Protein 5KVE (pdb70)

Nearest PDB structures (foldseek):
  5kve-assembly1_L  TM=1.004E+00  e=1.503E-50  Mus musculus
  3h3b-assembly2_D  TM=9.736E-01  e=4.384E-39  Mus musculus
  3wbd-assembly1_A  TM=9.399E-01  e=6.224E-36  Mus musculus
  6i07-assembly1_A  TM=9.616E-01  e=1.943E-34  Homo sapiens
  6k4z-assembly2_B  TM=8.847E-01  e=1.701E-31  Mus musculus

Sequence (331 aa):
VSYSLCTAAFTFTKIPAETLHGTVTVEVQYAGTDGPCKVPAQMAVDMQTLTPVGRLITANPVITESTENSKMMLELDPPFGDSYIVIGVGEKKITHHWHRSMDIVMSQSPSSLAVSVGEKITMSCKSSQSLLYSNNEKNYLAWYQQKPGQSPKLLIYWASARDSGVPDRFTGSGSGTDFTLTISSVKAEDLAVFYCQQYYSYPYTFGGGTKLEIKGQVQLQQPGAELLKPGASVKLSCKASGYSFSNYWMHWVKQRPGQGPEWIGMIHPNSGNTKYNEKFKNKATLTVDKSSSMVYMQLSSLTSEDSAVFYCARLGNDMDYWGQGTSVTVS

B-factor: mean 29.48, std 13.49, range [10.66, 125.54]

Foldseek 3Di:
DAFAAQAFAKDWPDDWDQDPVLKTKTKIWFFAQPPFHFKDKFKAADPVVPPGAFAWPDDGDTDHHNDGGDMDMTITGGDAAKIWIWIDDDPRIDIDIDGGD/DDKAKAKPDQEAEEAFFAKDKIKIFIPWWQQDPVVRFRQKWKWWAFPLFDTDTADGSQAHGAPPRDPQWGWDDGTGMIMTMRRGHDPRSQTWMKMWGPSDPPIWIYFTYGYHYDSLWAWEWDEEDEEEAQAKDKTKTAIDDDDLQAFKKWKWWAAPSGTIGTAWIAHRNVRDIDGDPVCPPQWDWDDDVVGSMIIIMGGRDDQVRFTWMWIWRDDDHRTGIHRTYGYGYD

Radius of gyration: 21.36 Å; Cα contacts (8 Å, |Δi|>4): 910; chains: 2; bounding box: 64×34×54 Å

Secondary structure (DSSP, 8-state):
---PBP-S-EEESS--EE-TTS-EEEEEEE--S--SEEPPEEEES-TTT--EESEE-SSS-EE--SSTTEEEEEEEEPPSEEEEEEESSSTT-EEEEEEE-/-PPPEEEE-SEEEE-TT--EEEEEEESS--EETTTTEE-EEEEEE-TTS--EEEEETTTEEPTT--TTEEEEEETTEEEEEESS--GGG-EEEEEEE-SSSSPEE---EEEEE----EEE----EEE-TT--EEEEEEEESS--TTS-EEEEEE-TTS--EEEEEE-TTT--EEE-GGGTTTEEEEEEGGGTEEEEEE-S--GGG-EEEEEEE-SGGG-EE---EEEEE-

Structure (mmCIF, N/CA/C/O backbone):
data_5KVE
#
_entry.id   5KVE
#
_cell.length_a   63.240
_cell.length_b   87.980
_cell.length_c   147.520
_cell.angle_alpha   90.00
_cell.angle_beta   90.00
_cell.angle_gamma   90.00
#
_symmetry.space_group_name_H-M   'C 2 2 21'
#
loop_
_entity.id
_entity.type
_entity.pdbx_description
1 polymer 'Genome polyprotein'
2 polymer 'ZV-48 Antibody scFv'
3 non-polymer 'SODIUM ION'
4 non-polymer 'SULFATE ION'
5 non-polymer 'ACETATE ION'
6 non-polymer 1,2-ETHANEDIOL
7 water water
#
loop_
_atom_site.group_PDB
_atom_site.id
_atom_site.type_symbol
_atom_site.label_atom_id
_atom_site.label_alt_id
_atom_site.label_comp_id
_atom_site.label_asym_id
_atom_site.label_entity_id
_atom_site.label_seq_id
_atom_site.pdbx_PDB_ins_code
_atom_site.Cartn_x
_atom_site.Cartn_y
_atom_site.Cartn_z
_atom_site.occupancy
_atom_site.B_iso_or_equiv
_atom_site.auth_seq_id
_atom_site.auth_comp_id
_atom_site.auth_asym_id
_atom_site.auth_atom_id
_atom_site.pdbx_PDB_model_num
ATOM 1 N N . VAL A 1 6 ? 49.441 2.493 170.420 1.00 43.59 303 VAL E N 1
ATOM 2 C CA . VAL A 1 6 ? 49.712 3.920 170.542 1.00 41.13 303 VAL E CA 1
ATOM 3 C C . VAL A 1 6 ? 48.443 4.728 170.300 1.00 39.40 303 VAL E C 1
ATOM 4 O O . VAL A 1 6 ? 47.811 4.607 169.252 1.00 39.82 303 VAL E O 1
ATOM 8 N N . SER A 1 7 ? 48.081 5.560 171.274 1.00 35.78 304 SER E N 1
ATOM 9 C CA . SER A 1 7 ? 46.878 6.373 171.200 1.00 33.06 304 SER E CA 1
ATOM 10 C C . SER A 1 7 ? 47.214 7.831 171.473 1.00 25.87 304 SER E C 1
ATOM 11 O O . SER A 1 7 ? 48.202 8.148 172.142 1.00 27.28 304 SER E O 1
ATOM 14 N N . TYR A 1 8 ? 46.376 8.716 170.939 1.00 22.98 305 TYR E N 1
ATOM 15 C CA . TYR A 1 8 ? 46.468 10.147 171.178 1.00 21.31 305 TYR E CA 1
ATOM 16 C C . TYR A 1 8 ? 45.081 10.691 171.478 1.00 23.92 305 TYR E C 1
ATOM 17 O O . TYR A 1 8 ? 44.064 10.090 171.121 1.00 25.51 305 TYR E O 1
ATOM 26 N N . SER A 1 9 ? 45.047 11.844 172.138 1.00 21.18 306 SER E N 1
ATOM 27 C CA . SER A 1 9 ? 43.786 12.542 172.305 1.00 23.26 306 SER E CA 1
ATOM 28 C C . SER A 1 9 ? 43.362 13.165 170.976 1.00 20.53 306 SER E C 1
ATOM 29 O O . SER A 1 9 ? 44.177 13.385 170.076 1.00 20.17 306 SER E O 1
ATOM 32 N N . LEU A 1 10 ? 42.065 13.435 170.856 1.00 19.44 307 LEU E N 1
ATOM 33 C CA . LEU A 1 10 ? 41.531 14.014 169.628 1.00 17.56 307 LEU E CA 1
ATOM 34 C C . LEU A 1 10 ? 42.144 15.383 169.359 1.00 17.90 307 LEU E C 1
ATOM 35 O O . LEU A 1 10 ? 42.333 16.189 170.275 1.00 20.03 307 LEU E O 1
ATOM 40 N N . CYS A 1 11 ? 42.467 15.639 168.090 1.00 19.45 308 CYS E N 1
ATOM 41 C CA . CYS A 1 11 ? 42.855 16.981 167.677 1.00 20.70 308 CYS E CA 1
ATOM 42 C C . CYS A 1 11 ? 41.728 17.958 167.983 1.00 24.34 308 CYS E C 1
ATOM 43 O O . CYS A 1 11 ? 40.555 17.679 167.720 1.00 26.01 308 CYS E O 1
ATOM 46 N N . THR A 1 12 ? 42.088 19.114 168.539 1.00 28.41 309 THR E N 1
ATOM 47 C CA . THR A 1 12 ? 41.100 20.079 169.003 1.00 31.79 309 THR E CA 1
ATOM 48 C C . THR A 1 12 ? 40.862 21.233 168.039 1.00 32.19 309 THR E C 1
ATOM 49 O O . THR A 1 12 ? 39.804 21.868 168.114 1.00 33.79 309 THR E O 1
ATOM 53 N N . ALA A 1 13 ? 41.802 21.522 167.145 1.00 28.47 310 ALA E N 1
ATOM 54 C CA . ALA A 1 13 ? 41.715 22.711 166.313 1.00 31.10 310 ALA E CA 1
ATOM 55 C C . ALA A 1 13 ? 41.077 22.372 164.967 1.00 27.82 310 ALA E C 1
ATOM 56 O O . ALA A 1 13 ? 40.614 21.253 164.731 1.00 25.18 310 ALA E O 1
ATOM 58 N N . ALA A 1 14 ? 41.058 23.346 164.062 1.00 26.88 311 ALA E N 1
ATOM 59 C CA . ALA A 1 14 ? 40.322 23.228 162.812 1.00 24.54 311 ALA E CA 1
ATOM 60 C C . ALA A 1 14 ? 41.188 22.618 161.719 1.00 23.27 311 ALA E C 1
ATOM 61 O O . ALA A 1 14 ? 42.389 22.888 161.635 1.00 23.65 311 ALA E O 1
ATOM 63 N N . PHE A 1 15 ? 40.563 21.796 160.882 1.00 23.18 312 PHE E N 1
ATOM 64 C CA . PHE A 1 15 ? 41.189 21.237 159.695 1.00 23.43 312 PHE E CA 1
ATOM 65 C C . PHE A 1 15 ? 40.735 21.997 158.454 1.00 26.77 312 PHE E C 1
ATOM 66 O O . PHE A 1 15 ? 39.730 22.712 158.463 1.00 27.67 312 PHE E O 1
ATOM 74 N N . THR A 1 16 ? 41.499 21.832 157.377 1.00 26.95 313 THR E N 1
ATOM 75 C CA . THR A 1 16 ? 41.160 22.402 156.080 1.00 25.86 313 THR E CA 1
ATOM 76 C C . THR A 1 16 ? 41.566 21.413 155.000 1.00 26.81 313 THR E C 1
ATOM 77 O O . THR A 1 16 ? 42.676 20.876 155.042 1.00 26.33 313 THR E O 1
ATOM 81 N N . PHE A 1 17 ? 40.672 21.167 154.043 1.00 24.23 314 PHE E N 1
ATOM 82 C CA . PHE A 1 17 ? 41.036 20.367 152.882 1.00 24.10 314 PHE E CA 1
ATOM 83 C C . PHE A 1 17 ? 42.079 21.107 152.052 1.00 25.34 314 PHE E C 1
ATOM 84 O O . PHE A 1 17 ? 41.891 22.275 151.701 1.00 27.37 314 PHE E O 1
ATOM 92 N N . THR A 1 18 ? 43.182 20.427 151.736 1.00 23.87 315 THR E N 1
ATOM 93 C CA . THR A 1 18 ? 44.197 21.027 150.880 1.00 25.74 315 THR E CA 1
ATOM 94 C C . THR A 1 18 ? 43.872 20.876 149.402 1.00 21.61 315 THR E C 1
ATOM 95 O O . THR A 1 18 ? 44.406 21.629 148.581 1.00 23.34 315 THR E O 1
ATOM 99 N N . LYS A 1 19 ? 43.014 19.925 149.048 1.00 22.26 316 LYS E N 1
ATOM 100 C CA . LYS A 1 19 ? 42.629 19.720 147.660 1.00 23.24 316 LYS E CA 1
ATOM 101 C C . LYS A 1 19 ? 41.317 18.953 147.639 1.00 20.49 316 LYS E C 1
ATOM 102 O O . LYS A 1 19 ? 40.848 18.454 148.664 1.00 19.15 316 LYS E O 1
ATOM 108 N N . ILE A 1 20 ? 40.725 18.873 146.451 1.00 19.27 317 ILE E N 1
ATOM 109 C CA . ILE A 1 20 ? 39.439 18.184 146.324 1.00 18.95 317 ILE E CA 1
ATOM 110 C C . ILE A 1 20 ? 39.625 16.712 146.674 1.00 20.86 317 ILE E C 1
ATOM 111 O O . ILE A 1 20 ? 40.627 16.097 146.257 1.00 20.88 317 ILE E O 1
ATOM 116 N N . PRO A 1 21 ? 38.752 16.115 147.484 1.00 20.23 318 PRO E N 1
ATOM 117 C CA . PRO A 1 21 ? 38.839 14.668 147.703 1.00 17.75 318 PRO E CA 1
ATOM 118 C C . PRO A 1 21 ? 38.764 13.936 146.374 1.00 19.79 318 PRO E C 1
ATOM 119 O O . PRO A 1 21 ? 38.050 14.347 145.458 1.00 20.12 318 PRO E O 1
ATOM 123 N N . ALA A 1 22 ? 39.539 12.867 146.258 1.00 19.34 319 ALA E N 1
ATOM 124 C CA . ALA A 1 22 ? 39.737 12.214 144.974 1.00 22.27 319 ALA E CA 1
ATOM 125 C C . ALA A 1 22 ? 39.535 10.718 145.120 1.00 22.57 319 ALA E C 1
ATOM 126 O O . ALA A 1 22 ? 39.997 10.110 146.090 1.00 22.75 319 ALA E O 1
ATOM 128 N N . GLU A 1 23 ? 38.837 10.132 144.153 1.00 22.85 320 GLU E N 1
ATOM 129 C CA . GLU A 1 23 ? 38.641 8.693 144.147 1.00 26.49 320 GLU E CA 1
ATOM 130 C C . GLU A 1 23 ? 39.957 7.995 143.834 1.00 26.68 320 GLU E C 1
ATOM 131 O O . GLU A 1 23 ? 40.667 8.374 142.897 1.00 30.32 320 GLU E O 1
ATOM 137 N N . THR A 1 24 ? 40.292 6.990 144.633 1.00 25.61 321 THR E N 1
ATOM 138 C CA . THR A 1 24 ? 41.458 6.175 144.346 1.00 28.20 321 THR E CA 1
ATOM 139 C C . THR A 1 24 ? 41.117 5.157 143.262 1.00 30.06 321 THR E C 1
ATOM 140 O O . THR A 1 24 ? 39.966 5.024 142.839 1.00 29.70 321 THR E O 1
ATOM 144 N N . LEU A 1 25 ? 42.132 4.420 142.810 1.00 34.45 322 LEU E N 1
ATOM 145 C CA . LEU A 1 25 ? 41.854 3.357 141.853 1.00 37.54 322 LEU E CA 1
ATOM 146 C C . LEU A 1 25 ? 41.044 2.230 142.480 1.00 34.21 322 LEU E C 1
ATOM 147 O O . LEU A 1 25 ? 40.410 1.464 141.750 1.00 33.89 322 LEU E O 1
ATOM 152 N N . HIS A 1 26 ? 41.035 2.125 143.809 1.00 31.20 323 HIS E N 1
ATOM 153 C CA . HIS A 1 26 ? 40.272 1.094 144.501 1.00 32.14 323 HIS E CA 1
ATOM 154 C C . HIS A 1 26 ? 38.815 1.475 144.720 1.00 29.53 323 HIS E C 1
ATOM 155 O O . HIS A 1 26 ? 38.077 0.701 145.339 1.00 32.87 323 HIS E O 1
ATOM 162 N N . GLY A 1 27 ? 38.381 2.637 144.237 1.00 26.84 324 GLY E N 1
ATOM 163 C CA . GLY A 1 27 ? 37.055 3.126 144.535 1.00 27.06 324 GLY E CA 1
ATOM 164 C C . GLY A 1 27 ? 36.924 3.800 145.881 1.00 28.51 324 GLY E C 1
ATOM 165 O O . GLY A 1 27 ? 35.846 4.325 146.191 1.00 29.95 324 GLY E O 1
ATOM 166 N N . THR A 1 28 ? 37.976 3.791 146.697 1.00 25.97 325 THR E N 1
ATOM 167 C CA . THR A 1 28 ? 37.978 4.539 147.941 1.00 23.00 325 THR E CA 1
ATOM 168 C C . THR A 1 28 ? 38.252 6.012 147.651 1.00 22.92 325 THR E C 1
ATOM 169 O O . THR A 1 28 ? 38.383 6.433 146.498 1.00 24.15 325 THR E O 1
ATOM 173 N N . VAL A 1 29 ? 38.336 6.812 148.709 1.00 20.81 326 VAL E N 1
ATOM 174 C CA . VAL A 1 29 ? 38.557 8.246 148.591 1.00 21.46 326 VAL E CA 1
ATOM 175 C C . VAL A 1 29 ? 39.767 8.614 149.427 1.00 23.05 326 VAL E C 1
ATOM 176 O O . VAL A 1 29 ? 39.855 8.235 150.600 1.00 23.31 326 VAL E O 1
ATOM 180 N N . THR A 1 30 ? 40.691 9.354 148.832 1.00 22.06 327 THR E N 1
ATOM 181 C CA . THR A 1 30 ? 41.812 9.913 149.567 1.00 24.58 327 THR E CA 1
ATOM 182 C C . THR A 1 30 ? 41.536 11.381 149.858 1.00 24.33 327 THR E C 1
ATOM 183 O O . THR A 1 30 ? 40.950 12.094 149.038 1.00 23.93 327 THR E O 1
ATOM 187 N N . VAL A 1 31 ? 41.939 11.817 151.045 1.00 23.49 328 VAL E N 1
ATOM 188 C CA . VAL A 1 31 ? 41.726 13.177 151.513 1.00 20.83 328 VAL E CA 1
ATOM 189 C C . VAL A 1 31 ? 43.027 13.668 152.128 1.00 20.38 328 VAL E C 1
ATOM 190 O O . VAL A 1 31 ? 43.697 12.923 152.851 1.00 24.41 328 VAL E O 1
ATOM 194 N N . GLU A 1 32 ? 43.399 14.907 151.824 1.00 20.17 329 GLU E N 1
ATOM 195 C CA . GLU A 1 32 ? 44.517 15.562 152.488 1.00 19.97 329 GLU E CA 1
ATOM 196 C C . GLU A 1 32 ? 43.990 16.784 153.223 1.00 22.16 329 GLU E C 1
ATOM 197 O O . GLU A 1 32 ? 43.223 17.570 152.658 1.00 21.44 329 GLU E O 1
ATOM 203 N N . VAL A 1 33 ? 44.392 16.930 154.480 1.00 20.83 330 VAL E N 1
ATOM 204 C CA . VAL A 1 33 ? 43.940 18.030 155.317 1.00 20.24 330 VAL E CA 1
ATOM 205 C C . VAL A 1 33 ? 45.146 18.728 155.924 1.00 21.89 330 VAL E C 1
ATOM 206 O O . VAL A 1 33 ? 46.190 18.115 156.168 1.00 26.50 330 VAL E O 1
ATOM 210 N N . GLN A 1 34 ? 44.995 20.027 156.156 1.00 21.30 331 GLN E N 1
ATOM 211 C CA . GLN A 1 34 ? 45.971 20.830 156.875 1.00 23.52 331 GLN E CA 1
ATOM 212 C C . GLN A 1 34 ? 45.391 21.189 158.236 1.00 25.96 331 GLN E C 1
ATOM 213 O O . GLN A 1 34 ? 44.210 21.533 158.343 1.00 24.49 331 GLN E O 1
ATOM 219 N N . TYR A 1 35 ? 46.216 21.094 159.277 1.00 24.33 332 TYR E N 1
ATOM 220 C CA . TYR A 1 35 ? 45.759 21.229 160.656 1.00 25.56 332 TYR E CA 1
ATOM 221 C C . TYR A 1 35 ? 46.338 22.497 161.269 1.00 30.82 332 TYR E C 1
ATOM 222 O O . TYR A 1 35 ? 47.561 22.654 161.342 1.00 30.53 332 TYR E O 1
ATOM 231 N N . ALA A 1 36 ? 45.457 23.384 161.733 1.00 30.12 333 ALA E N 1
ATOM 232 C CA . ALA A 1 36 ? 45.871 24.682 162.248 1.00 32.46 333 ALA E CA 1
ATOM 233 C C . ALA A 1 36 ? 46.367 24.633 163.687 1.00 34.32 333 ALA E C 1
ATOM 234 O O . ALA A 1 36 ? 46.917 25.631 164.166 1.00 38.48 333 ALA E O 1
ATOM 236 N N . GLY A 1 37 ? 46.200 23.511 164.385 1.00 30.05 334 GLY E N 1
ATOM 237 C CA . GLY A 1 37 ? 46.533 23.454 165.792 1.00 30.75 334 GLY E CA 1
ATOM 238 C C . GLY A 1 37 ? 47.994 23.144 166.073 1.00 33.08 334 GLY E C 1
ATOM 239 O O . GLY A 1 37 ? 48.773 22.791 165.189 1.00 34.58 334 GLY E O 1
ATOM 240 N N . THR A 1 38 ? 48.356 23.289 167.348 1.00 33.76 335 THR E N 1
ATOM 241 C CA . THR A 1 38 ? 49.695 22.972 167.829 1.00 34.93 335 THR E CA 1
ATOM 242 C C . THR A 1 38 ? 49.680 21.898 168.909 1.00 34.59 335 THR E C 1
ATOM 243 O O . THR A 1 38 ? 50.699 21.695 169.583 1.00 33.45 335 THR E O 1
ATOM 247 N N . ASP A 1 39 ? 48.557 21.209 169.096 1.00 30.94 336 ASP E N 1
ATOM 248 C CA . ASP A 1 39 ? 48.445 20.155 170.093 1.00 30.90 336 ASP E CA 1
ATOM 249 C C . ASP A 1 39 ? 48.908 18.800 169.572 1.00 28.28 336 ASP E C 1
ATOM 250 O O . ASP A 1 39 ? 48.764 17.796 170.276 1.00 27.44 336 ASP E O 1
ATOM 255 N N . GLY A 1 40 ? 49.457 18.748 168.362 1.00 26.31 337 GLY E N 1
ATOM 256 C CA . GLY A 1 40 ? 49.978 17.509 167.814 1.00 22.76 337 GLY E CA 1
ATOM 257 C C . GLY A 1 40 ? 51.177 16.981 168.583 1.00 27.91 337 GLY E C 1
ATOM 258 O O . GLY A 1 40 ? 51.901 17.759 169.201 1.00 30.44 337 GLY E O 1
ATOM 259 N N . PRO A 1 41 ? 51.403 15.656 168.547 1.00 27.67 338 PRO E N 1
ATOM 260 C CA . PRO A 1 41 ? 50.603 14.658 167.823 1.00 25.22 338 PRO E CA 1
ATOM 261 C C . PRO A 1 41 ? 49.205 14.447 168.401 1.00 21.40 338 PRO E C 1
ATOM 262 O O . PRO A 1 41 ? 49.037 14.452 169.617 1.00 22.49 338 PRO E O 1
ATOM 266 N N . CYS A 1 42 ? 48.214 14.270 167.529 1.00 18.45 339 CYS E N 1
ATOM 267 C CA . CYS A 1 42 ? 46.839 14.133 167.986 1.00 19.79 339 CYS E CA 1
ATOM 268 C C . CYS A 1 42 ? 46.036 13.317 166.984 1.00 20.47 339 CYS E C 1
ATOM 269 O O . CYS A 1 42 ? 46.410 13.170 165.817 1.00 19.43 339 CYS E O 1
ATOM 272 N N . LYS A 1 43 ? 44.906 12.806 167.461 1.00 18.34 340 LYS E N 1
ATOM 273 C CA . LYS A 1 43 ? 44.046 11.922 166.684 1.00 20.76 340 LYS E CA 1
ATOM 274 C C . LYS A 1 43 ? 43.113 12.743 165.800 1.00 19.58 340 LYS E C 1
ATOM 275 O O . LYS A 1 43 ? 42.354 13.580 166.300 1.00 20.45 340 LYS E O 1
ATOM 281 N N . VAL A 1 44 ? 43.170 12.508 164.491 1.00 17.09 341 VAL E N 1
ATOM 282 C CA . VAL A 1 44 ? 42.294 13.196 163.546 1.00 17.12 341 VAL E CA 1
ATOM 283 C C . VAL A 1 44 ? 40.902 12.579 163.609 1.00 16.71 341 VAL E C 1
ATOM 284 O O . VAL A 1 44 ? 40.750 11.375 163.361 1.00 14.72 341 VAL E O 1
ATOM 288 N N . PRO A 1 45 ? 39.868 13.348 163.955 1.00 16.71 342 PRO E N 1
ATOM 289 C CA . PRO A 1 45 ? 38.493 12.830 163.875 1.00 13.51 342 PRO E CA 1
ATOM 290 C C . PRO A 1 45 ? 38.056 12.769 162.419 1.00 12.71 342 PRO E C 1
ATOM 291 O O . PRO A 1 45 ? 38.106 13.772 161.704 1.00 16.67 342 PRO E O 1
ATOM 295 N N . ALA A 1 46 ? 37.635 11.589 161.977 1.00 13.57 343 ALA E N 1
ATOM 296 C CA . ALA A 1 46 ? 37.272 11.414 160.577 1.00 11.26 343 ALA E CA 1
ATOM 297 C C . ALA A 1 46 ? 36.194 10.351 160.455 1.00 14.79 343 ALA E C 1
ATOM 298 O O . ALA A 1 46 ? 36.297 9.284 161.066 1.00 15.66 343 ALA E O 1
ATOM 300 N N . GLN A 1 47 ? 35.171 10.643 159.659 1.00 14.38 344 GLN E N 1
ATOM 301 C CA . GLN A 1 47 ? 34.096 9.695 159.413 1.00 12.51 344 GLN E CA 1
ATOM 302 C C . GLN A 1 47 ? 33.384 10.097 158.133 1.00 16.40 344 GLN E C 1
ATOM 303 O O . GLN A 1 47 ? 33.673 11.132 157.526 1.00 14.87 344 GLN E O 1
ATOM 309 N N . MET A 1 48 ? 32.433 9.271 157.737 1.00 16.11 345 MET E N 1
ATOM 310 C CA . MET A 1 48 ? 31.449 9.660 156.750 1.00 16.94 345 MET E CA 1
ATOM 311 C C . MET A 1 48 ? 30.058 9.456 157.323 1.00 14.70 345 MET E C 1
ATOM 312 O O . MET A 1 48 ? 29.852 8.640 158.225 1.00 13.90 345 MET E O 1
ATOM 317 N N . ALA A 1 49 ? 29.115 10.238 156.810 1.00 14.19 346 ALA E N 1
ATOM 318 C CA . ALA A 1 49 ? 27.740 10.212 157.273 1.00 14.35 346 ALA E CA 1
ATOM 319 C C . ALA A 1 49 ? 26.857 10.633 156.114 1.00 13.94 346 ALA E C 1
ATOM 320 O O . ALA A 1 49 ? 27.296 11.357 155.218 1.00 16.35 346 ALA E O 1
ATOM 322 N N . VAL A 1 50 ? 25.610 10.165 156.127 1.00 13.27 347 VAL E N 1
ATOM 323 C CA . VAL A 1 50 ? 24.643 10.677 155.166 1.00 14.51 347 VAL E CA 1
ATOM 324 C C . VAL A 1 50 ? 23.822 11.813 155.761 1.00 14.13 347 VAL E C 1
ATOM 325 O O . VAL A 1 50 ? 23.229 12.598 155.008 1.00 16.87 347 VAL E O 1
ATOM 329 N N . ASP A 1 51 ? 23.810 11.945 157.087 1.00 16.41 348 ASP E N 1
ATOM 330 C CA . ASP A 1 51 ? 22.978 12.910 157.797 1.00 16.53 348 ASP E CA 1
ATOM 331 C C . ASP A 1 51 ? 23.865 13.678 158.767 1.00 13.94 348 ASP E C 1
ATOM 332 O O . ASP A 1 51 ? 24.338 13.114 159.758 1.00 13.99 348 ASP E O 1
ATOM 337 N N . MET A 1 52 ? 24.090 14.961 158.483 1.00 14.47 349 MET E N 1
ATOM 338 C CA . MET A 1 52 ? 24.933 15.780 159.346 1.00 15.68 349 MET E CA 1
ATOM 339 C C . MET A 1 52 ? 24.297 16.040 160.705 1.00 17.23 349 MET E C 1
ATOM 340 O O . MET A 1 52 ? 25.014 16.354 161.661 1.00 19.54 349 MET E O 1
ATOM 345 N N . GLN A 1 53 ? 22.974 15.913 160.815 1.00 15.02 350 GLN E N 1
ATOM 346 C CA . GLN A 1 53 ? 22.318 16.168 162.094 1.00 16.19 350 GLN E CA 1
ATOM 347 C C . GLN A 1 53 ? 22.654 15.093 163.121 1.00 21.01 350 GLN E C 1
ATOM 348 O O . GLN A 1 53 ? 22.892 15.404 164.295 1.00 22.03 350 GLN E O 1
ATOM 354 N N . THR A 1 54 ? 22.677 13.828 162.707 1.00 15.85 351 THR E N 1
ATOM 355 C CA . THR A 1 54 ? 22.952 12.726 163.623 1.00 16.79 351 THR E CA 1
ATOM 356 C C . THR A 1 54 ? 24.403 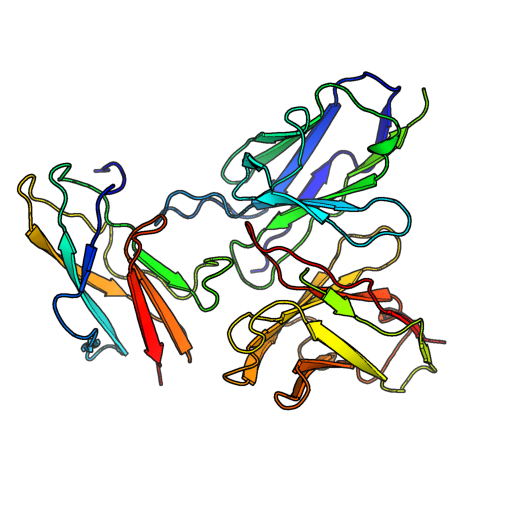12.284 163.615 1.00 18.21 351 THR E C 1
ATOM 357 O O . THR A 1 54 ? 24.871 11.717 164.609 1.00 17.63 351 THR E O 1
ATOM 361 N N . LEU A 1 55 ? 25.115 12.516 162.512 1.00 14.92 352 LEU E N 1
ATOM 362 C CA . LEU A 1 55 ? 26.466 12.006 162.296 1.00 14.14 352 LEU E CA 1
ATOM 363 C C . LEU A 1 55 ? 26.545 10.493 162.448 1.00 13.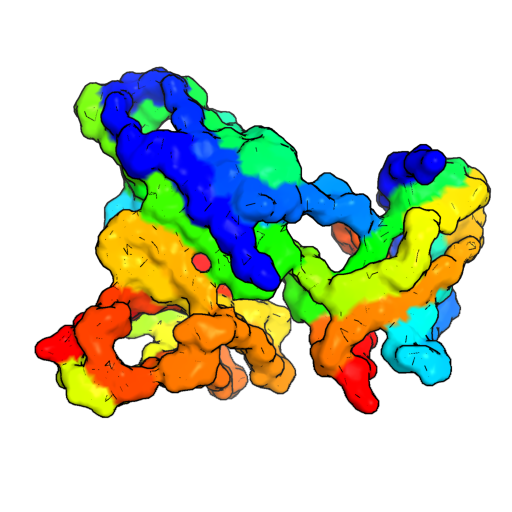52 352 LEU E C 1
ATOM 364 O O . LEU A 1 55 ? 27.609 9.958 162.770 1.00 16.23 352 LEU E O 1
ATOM 369 N N . THR A 1 56 ? 25.435 9.791 162.236 1.00 13.34 353 THR E N 1
ATOM 370 C CA . THR A 1 56 ? 25.467 8.338 162.251 1.00 14.50 353 THR E CA 1
ATOM 371 C C . THR A 1 56 ? 26.506 7.856 161.242 1.00 14.43 353 THR E C 1
ATOM 372 O O . THR A 1 56 ? 26.454 8.254 160.071 1.00 14.13 353 THR E O 1
ATOM 376 N N . PRO A 1 57 ? 27.470 7.038 161.652 1.00 15.65 354 PRO E N 1
ATOM 377 C CA . PRO A 1 57 ? 28.560 6.682 160.737 1.00 15.11 354 PRO E CA 1
ATOM 378 C C . PRO A 1 57 ? 28.085 5.776 159.615 1.00 16.09 354 PRO E C 1
ATOM 379 O O . PRO A 1 57 ? 27.269 4.874 159.819 1.00 16.89 354 PRO E O 1
ATOM 383 N N . VAL A 1 58 ? 28.616 6.024 158.418 1.00 15.17 355 VAL E N 1
ATOM 384 C CA . VAL A 1 58 ? 28.435 5.146 157.273 1.00 15.52 355 VAL E CA 1
ATOM 385 C C . VAL A 1 58 ? 29.808 4.902 156.667 1.00 15.94 355 VAL E C 1
ATOM 386 O O . VAL A 1 58 ? 30.746 5.673 156.876 1.00 15.13 355 VAL E O 1
ATOM 390 N N . GLY A 1 59 ? 29.918 3.813 155.909 1.00 18.63 356 GLY E N 1
ATOM 391 C CA . GLY A 1 59 ? 31.220 3.443 155.381 1.00 17.81 356 GLY E CA 1
ATOM 392 C C . GLY A 1 59 ? 32.206 3.203 156.509 1.00 21.13 356 GLY E C 1
ATOM 393 O O . GLY A 1 59 ? 31.833 2.843 157.631 1.00 24.45 356 GLY E O 1
ATOM 394 N N . ARG A 1 60 ? 33.488 3.421 156.218 1.00 20.02 357 ARG E N 1
ATOM 395 C CA . ARG A 1 60 ? 34.499 3.306 157.260 1.00 24.33 357 ARG E CA 1
ATOM 396 C C . ARG A 1 60 ? 35.787 3.981 156.812 1.00 24.75 357 ARG E C 1
ATOM 397 O O . ARG A 1 60 ? 35.979 4.292 155.635 1.00 23.03 357 ARG E O 1
ATOM 405 N N . LEU A 1 61 ? 36.660 4.207 157.782 1.00 24.27 358 LEU E N 1
ATOM 406 C CA . LEU A 1 61 ? 37.972 4.784 157.549 1.00 25.21 358 LEU E CA 1
ATOM 407 C C . LEU A 1 61 ? 38.934 3.668 157.160 1.00 24.82 358 LEU E C 1
ATOM 408 O O . LEU A 1 61 ? 38.986 2.633 157.829 1.00 30.10 358 LEU E O 1
ATOM 413 N N . ILE A 1 62 ? 39.680 3.864 156.070 1.00 20.89 359 ILE E N 1
ATOM 414 C CA . ILE A 1 62 ? 40.733 2.911 155.719 1.00 23.21 359 ILE E CA 1
ATOM 415 C C . ILE A 1 62 ? 41.961 3.141 156.592 1.00 23.74 359 ILE E C 1
ATOM 416 O O . ILE A 1 62 ? 42.561 2.198 157.125 1.00 27.47 359 ILE E O 1
ATOM 421 N N . THR A 1 63 ? 42.360 4.401 156.730 1.00 25.38 360 THR E N 1
ATOM 422 C CA . THR A 1 63 ? 43.520 4.763 157.533 1.00 30.82 360 THR E CA 1
ATOM 423 C C . THR A 1 63 ? 43.341 4.298 158.970 1.00 35.14 360 THR E C 1
ATOM 424 O O . THR A 1 63 ? 42.430 4.749 159.671 1.00 35.71 360 THR E O 1
ATOM 428 N N . ALA A 1 64 ? 44.206 3.385 159.401 1.00 38.60 361 ALA E N 1
ATOM 429 C CA . ALA A 1 64 ? 44.221 2.942 160.787 1.00 44.76 361 ALA E CA 1
ATOM 430 C C . ALA A 1 64 ? 44.942 3.986 161.631 1.00 48.63 361 ALA E C 1
ATOM 431 O O . ALA A 1 64 ? 46.125 4.271 161.401 1.00 51.68 361 ALA E O 1
ATOM 433 N N . ASN A 1 65 ? 44.218 4.567 162.586 1.00 35.50 362 ASN E N 1
ATOM 434 C CA . ASN A 1 65 ? 44.721 5.578 163.508 1.00 35.92 362 ASN E CA 1
ATOM 435 C C . ASN A 1 65 ? 45.253 6.791 162.754 1.00 30.88 362 ASN E C 1
ATOM 436 O O . ASN A 1 65 ? 46.465 7.039 162.755 1.00 31.21 362 ASN E O 1
ATOM 441 N N . PRO A 1 66 ? 44.387 7.570 162.103 1.00 26.58 363 PRO E N 1
ATOM 442 C CA . PRO A 1 66 ? 44.862 8.787 161.431 1.00 24.13 363 PRO E CA 1
ATOM 443 C C . PRO A 1 66 ? 45.307 9.811 162.462 1.00 20.80 363 PRO E C 1
ATOM 444 O O . PRO A 1 66 ? 44.577 10.117 163.406 1.00 19.00 363 PRO E O 1
ATOM 448 N N . VAL A 1 67 ? 46.522 10.324 162.291 1.00 18.91 364 VAL E N 1
ATOM 449 C CA . VAL A 1 67 ? 47.110 11.226 163.271 1.00 20.85 364 VAL E CA 1
ATOM 450 C C . VAL A 1 67 ? 47.785 12.393 162.568 1.00 21.15 364 VAL E C 1
ATOM 451 O O . VAL A 1 67 ? 48.312 12.263 161.457 1.00 22.84 364 VAL E O 1
ATOM 455 N N . ILE A 1 68 ? 47.732 13.549 163.219 1.00 19.47 365 ILE E N 1
ATOM 456 C CA . ILE A 1 68 ? 48.659 14.639 162.941 1.00 20.15 365 ILE E CA 1
ATOM 457 C C . ILE A 1 68 ? 49.910 14.370 163.765 1.00 22.45 365 ILE E C 1
ATOM 458 O O . ILE A 1 68 ? 49.832 14.242 164.989 1.00 23.44 365 ILE E O 1
ATOM 463 N N . THR A 1 69 ? 51.058 14.243 163.099 1.00 23.61 366 THR E N 1
ATOM 464 C CA . THR A 1 69 ? 52.270 13.814 163.789 1.00 32.09 366 THR E CA 1
ATOM 465 C C . THR A 1 69 ? 53.134 14.965 164.280 1.00 33.92 366 THR E C 1
ATOM 466 O O . THR A 1 69 ? 53.970 14.756 165.168 1.00 39.93 366 THR E O 1
ATOM 470 N N . GLU A 1 70 ? 52.966 16.162 163.732 1.00 31.25 367 GLU E N 1
ATOM 471 C CA . GLU A 1 70 ? 53.795 17.299 164.099 1.00 33.57 367 GLU E CA 1
ATOM 472 C C . GLU A 1 70 ? 53.096 18.154 165.147 1.00 29.82 367 GLU E C 1
ATOM 473 O O . GLU A 1 70 ? 51.865 18.232 165.194 1.00 26.81 367 GLU E O 1
ATOM 479 N N . SER A 1 71 ? 53.899 18.794 165.994 1.00 32.84 368 SER E N 1
ATOM 480 C CA . SER A 1 71 ? 53.390 19.736 166.979 1.00 31.18 368 SER E CA 1
ATOM 481 C C . SER A 1 71 ? 53.330 21.163 166.453 1.00 33.70 368 SER E C 1
ATOM 482 O O . SER A 1 71 ? 52.813 22.043 167.149 1.00 36.10 368 SER E O 1
ATOM 485 N N . THR A 1 72 ? 53.844 21.411 165.252 1.00 33.81 369 THR E N 1
ATOM 486 C CA . THR A 1 72 ? 53.826 22.740 164.664 1.00 34.34 369 THR E CA 1
ATOM 487 C C . THR A 1 72 ? 52.545 22.948 163.868 1.00 33.60 369 THR E C 1
ATOM 488 O O . THR A 1 72 ? 51.929 21.996 163.380 1.00 32.59 369 THR E O 1
ATOM 492 N N . GLU A 1 73 ? 52.148 24.211 163.742 1.00 35.43 370 GLU E N 1
ATOM 493 C CA . GLU A 1 73 ? 50.915 24.542 163.048 1.00 34.60 370 GLU E CA 1
ATOM 494 C C . GLU A 1 73 ? 51.042 24.265 161.552 1.00 35.58 370 GLU E C 1
ATOM 495 O O . GLU A 1 73 ? 52.139 24.237 160.985 1.00 34.78 370 GLU E O 1
ATOM 501 N N . ASN A 1 74 ? 49.886 24.045 160.919 1.00 31.71 371 ASN E N 1
ATOM 502 C CA . ASN A 1 74 ? 49.757 23.938 159.465 1.00 34.67 371 ASN E CA 1
ATOM 503 C C . ASN A 1 74 ? 50.470 22.716 158.893 1.00 32.56 371 ASN E C 1
ATOM 504 O O . ASN A 1 74 ? 50.876 22.719 157.729 1.00 37.05 371 ASN E O 1
ATOM 509 N N . SER A 1 75 ? 50.627 21.660 159.685 1.00 30.26 372 SER E N 1
ATOM 510 C CA . SER A 1 75 ? 51.087 20.408 159.113 1.00 31.46 372 SER E CA 1
ATOM 511 C C . SER A 1 75 ? 49.943 19.739 158.355 1.00 29.25 372 SER E C 1
ATOM 512 O O . SER A 1 75 ? 48.765 20.052 158.552 1.00 28.28 372 SER E O 1
ATOM 515 N N . LYS A 1 76 ? 50.302 18.818 157.468 1.00 28.45 373 LYS E N 1
ATOM 516 C CA . LYS A 1 76 ? 49.334 18.134 156.626 1.00 26.35 373 LYS E CA 1
ATOM 517 C C . LYS A 1 76 ? 49.396 16.632 156.857 1.00 28.56 373 LYS E C 1
ATOM 518 O O . LYS A 1 76 ? 50.439 16.084 157.224 1.00 29.53 373 LYS E O 1
ATOM 524 N N . MET A 1 77 ? 48.265 15.969 156.637 1.00 25.61 374 MET E N 1
ATOM 525 C CA . MET A 1 77 ? 48.233 14.516 156.630 1.00 24.77 374 MET E CA 1
ATOM 526 C C . MET A 1 77 ? 47.191 14.062 155.620 1.00 26.69 374 MET E C 1
ATOM 527 O O . MET A 1 77 ? 46.282 14.811 155.252 1.00 23.08 374 MET E O 1
ATOM 532 N N . MET A 1 78 ? 47.350 12.829 155.157 1.00 28.95 375 MET E N 1
ATOM 533 C CA . MET A 1 78 ? 46.403 12.203 154.250 1.00 28.01 375 MET E CA 1
ATOM 534 C C . MET A 1 78 ? 45.701 11.059 154.961 1.00 25.25 375 MET E C 1
ATOM 535 O O . MET A 1 78 ? 46.303 10.361 155.782 1.00 30.40 375 MET E O 1
ATOM 540 N N . LEU A 1 79 ? 44.424 10.876 154.649 1.00 24.21 376 LEU E N 1
ATOM 541 C CA . LEU A 1 79 ? 43.687 9.720 155.124 1.00 26.58 376 LEU E CA 1
ATOM 542 C C . LEU A 1 79 ? 42.832 9.184 153.986 1.00 23.68 376 LEU E C 1
ATOM 543 O O . LEU A 1 79 ? 42.473 9.914 153.059 1.00 24.23 376 LEU E O 1
ATOM 548 N N . GLU A 1 80 ? 42.533 7.892 154.056 1.00 22.99 377 GLU E N 1
ATOM 549 C CA . GLU A 1 80 ? 41.739 7.209 153.049 1.00 21.26 377 GLU E CA 1
ATOM 550 C C . GLU A 1 80 ? 40.444 6.719 153.679 1.00 18.73 377 GLU E C 1
ATOM 551 O O . GLU A 1 80 ? 40.452 6.165 154.781 1.00 17.72 377 GLU E O 1
ATOM 557 N N . LEU A 1 81 ? 39.331 6.930 152.979 1.00 20.48 378 LEU E N 1
ATOM 558 C CA . LEU A 1 81 ? 38.018 6.523 153.457 1.00 20.87 378 LEU E CA 1
ATOM 559 C C . LEU A 1 81 ? 37.372 5.565 152.467 1.00 22.23 378 LEU E C 1
ATOM 560 O O . LEU A 1 81 ? 37.617 5.637 151.260 1.00 24.05 378 LEU E O 1
ATOM 565 N N . ASP A 1 82 ? 36.542 4.661 152.994 1.00 21.22 379 ASP E N 1
ATOM 566 C CA . ASP A 1 82 ? 35.773 3.716 152.187 1.00 23.77 379 ASP E CA 1
ATOM 567 C C . ASP A 1 82 ? 34.319 4.161 152.217 1.00 23.55 379 ASP E C 1
ATOM 568 O O . ASP A 1 82 ? 33.559 3.769 153.115 1.00 21.73 379 ASP E O 1
ATOM 573 N N . PRO A 1 83 ? 33.882 4.976 151.265 1.00 18.50 380 PRO E N 1
ATOM 574 C CA . PRO A 1 83 ? 32.547 5.573 151.346 1.00 20.99 380 PRO E CA 1
ATOM 575 C C . PRO A 1 83 ? 31.463 4.561 151.027 1.00 16.17 380 PRO E C 1
ATOM 576 O O . PRO A 1 83 ? 31.713 3.552 150.350 1.00 19.88 380 PRO E O 1
ATOM 580 N N . PRO A 1 84 ? 30.239 4.800 151.488 1.00 15.59 381 PRO E N 1
ATOM 581 C CA . PRO A 1 84 ? 29.133 3.911 151.138 1.00 17.11 381 PRO E CA 1
ATOM 582 C C . PRO A 1 84 ? 28.690 4.138 149.702 1.00 20.19 381 PRO E C 1
ATOM 583 O O . PRO A 1 84 ? 29.059 5.113 149.043 1.00 18.55 381 PRO E O 1
ATOM 587 N N . PHE A 1 85 ? 27.900 3.180 149.223 1.00 21.70 382 PHE E N 1
ATOM 588 C CA . PHE A 1 85 ? 27.116 3.333 148.006 1.00 28.75 382 PHE E CA 1
ATOM 589 C C . PHE A 1 85 ? 26.354 4.652 148.032 1.00 24.98 382 PHE E C 1
ATOM 590 O O . PHE A 1 85 ? 25.762 5.024 149.048 1.00 24.58 382 PHE E O 1
ATOM 598 N N . GLY A 1 86 ? 26.374 5.367 146.910 1.00 22.82 383 GLY E N 1
ATOM 599 C CA . GLY A 1 86 ? 25.550 6.553 146.769 1.00 21.29 383 GLY E CA 1
ATOM 600 C C . GLY A 1 86 ? 26.162 7.839 147.287 1.00 19.23 383 GLY E C 1
ATOM 601 O O . GLY A 1 86 ? 27.351 8.099 147.082 1.00 21.11 383 GLY E O 1
ATOM 602 N N . ASP A 1 87 ? 25.353 8.655 147.961 1.00 19.39 384 ASP E N 1
ATOM 603 C CA . ASP A 1 87 ? 25.766 9.974 148.418 1.00 15.82 384 ASP E CA 1
ATOM 604 C C . ASP A 1 87 ? 26.080 9.951 149.908 1.00 17.79 384 ASP E C 1
ATOM 605 O O . ASP A 1 87 ? 25.409 9.266 150.686 1.00 20.02 384 ASP E O 1
ATOM 610 N N . SER A 1 88 ? 27.094 10.715 150.302 1.00 15.07 385 SER E N 1
ATOM 611 C CA . SER A 1 88 ? 27.483 10.808 151.703 1.00 14.70 385 SER E CA 1
ATOM 612 C C . SER A 1 88 ? 28.276 12.094 151.900 1.00 16.28 385 SER E C 1
ATOM 613 O O . SER A 1 88 ? 28.534 12.841 150.951 1.00 19.51 385 SER E O 1
ATOM 616 N N . TYR A 1 89 ? 28.643 12.358 153.153 1.00 15.53 386 TYR E N 1
ATOM 617 C CA . TYR A 1 89 ? 29.506 13.474 153.515 1.00 16.30 386 TYR E CA 1
ATOM 618 C C . TYR A 1 89 ? 30.789 12.933 154.121 1.00 15.85 386 TYR E C 1
ATOM 619 O O . TYR A 1 89 ? 30.744 12.041 154.972 1.00 14.71 386 TYR E O 1
ATOM 628 N N . ILE A 1 90 ? 31.922 13.480 153.695 1.00 13.14 387 ILE E N 1
ATOM 629 C CA . ILE A 1 90 ? 33.182 13.293 154.409 1.00 12.99 387 ILE E CA 1
ATOM 630 C C . ILE A 1 90 ? 33.245 14.345 155.507 1.00 13.10 387 ILE E C 1
ATOM 631 O O . ILE A 1 90 ? 33.110 15.541 155.235 1.00 15.31 387 ILE E O 1
ATOM 636 N N . VAL A 1 91 ? 33.440 13.909 156.750 1.00 14.70 388 VAL E N 1
ATOM 637 C CA . VAL A 1 91 ? 33.416 14.801 157.904 1.00 13.49 388 VAL E CA 1
ATOM 638 C C . VAL A 1 91 ? 34.744 14.676 158.638 1.00 13.03 388 VAL E C 1
ATOM 639 O O . VAL A 1 91 ? 35.065 13.607 159.172 1.00 15.90 388 VAL E O 1
ATOM 643 N N . ILE A 1 92 ? 35.507 15.766 158.672 1.00 15.97 389 ILE E N 1
ATOM 644 C CA . ILE A 1 92 ? 36.792 15.817 159.360 1.00 15.87 389 ILE E CA 1
ATOM 645 C C . ILE A 1 92 ? 36.673 16.792 160.520 1.00 13.13 389 ILE E C 1
ATOM 646 O O . ILE A 1 92 ? 36.158 17.904 160.354 1.00 17.74 389 ILE E O 1
ATOM 651 N N . GLY A 1 93 ? 37.162 16.382 161.687 1.00 16.80 390 GLY E N 1
ATOM 652 C CA . GLY A 1 93 ? 37.112 17.224 162.861 1.00 22.34 390 GLY E CA 1
ATOM 653 C C . GLY A 1 93 ? 35.826 17.048 163.638 1.00 23.02 390 GLY E C 1
ATOM 654 O O . GLY A 1 93 ? 34.905 16.327 163.247 1.00 22.30 390 GLY E O 1
ATOM 655 N N . VAL A 1 94 ? 35.774 17.732 164.780 1.00 23.83 391 VAL E N 1
ATOM 656 C CA . VAL A 1 94 ? 34.619 17.701 165.663 1.00 25.42 391 VAL E CA 1
ATOM 657 C C . VAL A 1 94 ? 34.236 19.131 166.015 1.00 27.35 391 VAL E C 1
ATOM 658 O O . VAL A 1 94 ? 35.017 20.071 165.850 1.00 27.87 391 VAL E O 1
ATOM 662 N N . GLY A 1 95 ? 33.013 19.284 166.503 1.00 29.18 392 GLY E N 1
ATOM 663 C CA . GLY A 1 95 ? 32.533 20.581 166.914 1.00 36.23 392 GLY E CA 1
ATOM 664 C C . GLY A 1 95 ? 32.092 21.443 165.747 1.00 38.77 392 GLY E C 1
ATOM 665 O O . GLY A 1 95 ? 31.916 20.992 164.611 1.00 34.71 392 GLY E O 1
ATOM 666 N N . GLU A 1 96 ? 31.927 22.732 166.053 1.00 42.25 393 GLU E N 1
ATOM 667 C CA . GLU A 1 96 ? 31.399 23.678 165.076 1.00 44.70 393 GLU E CA 1
ATOM 668 C C . GLU A 1 96 ? 32.359 23.897 163.912 1.00 39.90 393 GLU E C 1
ATOM 669 O O . GLU A 1 96 ? 31.923 24.248 162.810 1.00 39.39 393 GLU E O 1
ATOM 675 N N . LYS A 1 97 ? 33.657 23.693 164.127 1.00 34.43 394 LYS E N 1
ATOM 676 C CA . LYS A 1 97 ? 34.664 23.949 163.107 1.00 33.45 394 LYS E CA 1
ATOM 677 C C . LYS A 1 97 ? 34.965 22.727 162.246 1.00 28.04 394 LYS E C 1
ATOM 678 O O . LYS A 1 97 ? 35.916 22.762 161.458 1.00 24.83 394 LYS E O 1
ATOM 684 N N . LYS A 1 98 ? 34.191 21.653 162.383 1.00 28.07 395 LYS E N 1
ATOM 685 C CA . LYS A 1 98 ? 34.368 20.497 161.516 1.00 23.95 395 LYS E CA 1
ATOM 686 C C . LYS A 1 98 ? 34.128 20.887 160.063 1.00 23.68 395 LYS E C 1
ATOM 687 O O . LYS A 1 98 ? 33.356 21.800 159.759 1.00 24.92 395 LYS E O 1
ATOM 693 N N . ILE A 1 99 ? 34.805 20.189 159.160 1.00 22.42 396 ILE E N 1
ATOM 694 C CA . ILE A 1 99 ? 34.681 20.446 157.732 1.00 18.75 396 ILE E CA 1
ATOM 695 C C . ILE A 1 99 ? 33.992 19.258 157.079 1.00 17.01 396 ILE E C 1
ATOM 696 O O . ILE A 1 99 ? 34.089 18.118 157.550 1.00 17.91 396 ILE E O 1
ATOM 701 N N . THR A 1 100 ? 33.267 19.537 155.997 1.00 20.04 397 THR E N 1
ATOM 702 C CA . THR A 1 100 ? 32.500 18.519 155.294 1.00 19.60 397 THR E CA 1
ATOM 703 C C . THR A 1 100 ? 32.654 18.704 153.795 1.00 21.68 397 THR E C 1
ATOM 704 O O . THR A 1 100 ? 32.826 19.821 153.303 1.00 23.83 397 THR E O 1
ATOM 708 N N . HIS A 1 101 ? 32.574 17.592 153.072 1.00 19.85 398 HIS E N 1
ATOM 709 C CA . HIS A 1 101 ? 32.581 17.633 151.617 1.00 18.34 398 HIS E CA 1
ATOM 710 C C . HIS A 1 101 ? 31.681 16.523 151.103 1.00 17.45 398 HIS E C 1
ATOM 711 O O . HIS A 1 101 ? 31.828 15.368 151.512 1.00 17.81 398 HIS E O 1
ATOM 718 N N . HIS A 1 102 ? 30.749 16.871 150.218 1.00 17.70 399 HIS E N 1
ATOM 719 C CA . HIS A 1 102 ? 29.839 15.869 149.688 1.00 21.04 399 HIS E CA 1
ATOM 720 C C . HIS A 1 102 ? 30.594 14.904 148.785 1.00 21.74 399 HIS E C 1
ATOM 721 O O . HIS A 1 102 ? 31.512 15.296 148.058 1.00 23.75 399 HIS E O 1
ATOM 728 N N . TRP A 1 103 ? 30.211 13.633 148.841 1.00 18.50 400 TRP E N 1
ATOM 729 C CA . TRP A 1 103 ? 30.839 12.605 148.029 1.00 18.11 400 TRP E CA 1
ATOM 730 C C . TRP A 1 103 ? 29.775 11.727 147.391 1.00 18.21 400 TRP E C 1
ATOM 731 O O . TRP A 1 103 ? 28.781 11.377 148.030 1.00 19.30 400 TRP E O 1
ATOM 742 N N . HIS A 1 104 ? 29.989 11.374 146.126 1.00 19.58 401 HIS E N 1
ATOM 743 C CA . HIS A 1 104 ? 29.128 10.433 145.424 1.00 21.28 401 HIS E CA 1
ATOM 744 C C . HIS A 1 104 ? 29.964 9.248 144.970 1.00 23.79 401 HIS E C 1
ATOM 745 O O . HIS A 1 104 ? 30.948 9.421 144.240 1.00 24.94 401 HIS E O 1
ATOM 752 N N . ARG A 1 105 ? 29.566 8.049 145.388 1.00 20.58 402 ARG E N 1
ATOM 753 C CA . ARG A 1 105 ? 30.214 6.816 144.959 1.00 26.18 402 ARG E CA 1
ATOM 754 C C . ARG A 1 105 ? 29.283 6.051 144.028 1.00 35.14 402 ARG E C 1
ATOM 755 O O . ARG A 1 105 ? 28.227 5.572 144.458 1.00 40.56 402 ARG E O 1
ATOM 763 N N . SER A 1 106 ? 29.681 5.953 142.760 1.00 39.42 403 SER E N 1
ATOM 764 C CA . SER A 1 106 ? 29.146 4.989 141.795 1.00 46.15 403 SER E CA 1
ATOM 765 C C . SER A 1 106 ? 29.773 5.237 140.427 1.00 48.89 403 SER E C 1
ATOM 766 O O . SER A 1 106 ? 30.448 4.369 139.877 1.00 53.41 403 SER E O 1
ATOM 769 N N . MET B 2 1 ? 23.896 -6.764 161.227 1.00 40.18 0 MET L N 1
ATOM 770 C CA . MET B 2 1 ? 23.101 -7.260 162.345 1.00 38.28 0 MET L CA 1
ATOM 771 C C . MET B 2 1 ? 22.535 -6.099 163.158 1.00 31.24 0 MET L C 1
ATOM 772 O O . MET B 2 1 ? 23.288 -5.278 163.683 1.00 28.60 0 MET L O 1
ATOM 777 N N . ASP B 2 2 ? 21.207 -6.037 163.254 1.00 24.47 1 ASP L N 1
ATOM 778 C CA . ASP B 2 2 ? 20.553 -4.935 163.949 1.00 22.14 1 ASP L CA 1
ATOM 779 C C . ASP B 2 2 ? 20.967 -4.898 165.416 1.00 25.79 1 ASP L C 1
ATOM 780 O O . ASP B 2 2 ? 21.182 -5.937 166.047 1.00 29.72 1 ASP L O 1
ATOM 785 N N . ILE B 2 3 ? 21.074 -3.691 165.958 1.00 22.64 2 ILE L N 1
ATOM 786 C CA . ILE B 2 3 ? 21.395 -3.516 167.369 1.00 19.58 2 ILE L CA 1
ATOM 787 C C . ILE B 2 3 ? 20.117 -3.657 168.185 1.00 19.97 2 ILE L C 1
ATOM 788 O O . ILE B 2 3 ? 19.080 -3.080 167.840 1.00 19.57 2 ILE L O 1
ATOM 793 N N . VAL B 2 4 ? 20.185 -4.440 169.260 1.00 20.06 3 VAL L N 1
ATOM 794 C CA . VAL B 2 4 ? 19.051 -4.667 170.151 1.00 20.97 3 VAL L CA 1
ATOM 795 C C . VAL B 2 4 ? 19.250 -3.845 171.415 1.00 21.84 3 VAL L C 1
ATOM 796 O O . VAL B 2 4 ? 20.287 -3.958 172.083 1.00 23.01 3 VAL L O 1
ATOM 800 N N . MET B 2 5 ? 18.257 -3.026 171.747 1.00 18.26 4 MET L N 1
ATOM 801 C CA . MET B 2 5 ? 18.276 -2.205 172.950 1.00 19.18 4 MET L CA 1
ATOM 802 C C . MET B 2 5 ? 17.369 -2.832 174.001 1.00 20.52 4 MET L C 1
ATOM 803 O O . MET B 2 5 ? 16.219 -3.179 173.710 1.00 20.57 4 MET L O 1
ATOM 808 N N . SER B 2 6 ? 17.887 -2.976 175.218 1.00 19.21 5 SER L N 1
ATOM 809 C CA . SER B 2 6 ? 17.159 -3.607 176.310 1.00 20.52 5 SER L CA 1
ATOM 810 C C . SER B 2 6 ? 17.122 -2.658 177.496 1.00 23.08 5 SER L C 1
ATOM 811 O O . SER B 2 6 ? 18.159 -2.124 177.899 1.00 24.16 5 SER L O 1
ATOM 814 N N . GLN B 2 7 ? 15.934 -2.457 178.058 1.00 23.88 6 GLN L N 1
ATOM 815 C CA . GLN B 2 7 ? 15.761 -1.561 179.189 1.00 22.91 6 GLN L CA 1
ATOM 816 C C . GLN B 2 7 ? 15.257 -2.325 180.402 1.00 22.33 6 GLN L C 1
ATOM 817 O O . GLN B 2 7 ? 14.569 -3.343 180.279 1.00 25.24 6 GLN L O 1
ATOM 823 N N . SER B 2 8 ? 15.614 -1.817 181.576 1.00 23.09 7 SER L N 1
ATOM 824 C CA . SER B 2 8 ? 15.143 -2.363 182.843 1.00 27.12 7 SER L CA 1
ATOM 825 C C . SER B 2 8 ? 15.125 -1.257 183.892 1.00 25.45 7 SER L C 1
ATOM 826 O O . SER B 2 8 ? 15.994 -0.387 183.891 1.00 26.45 7 SER L O 1
ATOM 829 N N . PRO B 2 9 ? 14.120 -1.271 184.780 1.00 27.36 8 PRO L N 1
ATOM 830 C CA . PRO B 2 9 ? 13.001 -2.218 184.792 1.00 28.35 8 PRO L CA 1
ATOM 831 C C . PRO B 2 9 ? 11.928 -1.837 183.780 1.00 28.27 8 PRO L C 1
ATOM 832 O O . PRO B 2 9 ? 11.943 -0.715 183.281 1.00 26.12 8 PRO L O 1
ATOM 836 N N . SER B 2 10 ? 11.012 -2.760 183.482 1.00 31.80 9 SER L N 1
ATOM 837 C CA . SER B 2 10 ? 9.922 -2.434 182.569 1.00 33.88 9 SER L CA 1
ATOM 838 C C . SER B 2 10 ? 9.038 -1.326 183.130 1.00 30.00 9 SER L C 1
ATOM 839 O O . SER B 2 10 ? 8.523 -0.498 182.372 1.00 26.69 9 SER L O 1
ATOM 842 N N . SER B 2 11 ? 8.861 -1.285 184.448 1.00 31.16 10 SER L N 1
ATOM 843 C CA . SER B 2 11 ? 8.033 -0.267 185.075 0.82 30.95 10 SER L CA 1
ATOM 844 C C . SER B 2 11 ? 8.611 0.075 186.440 1.00 31.02 10 SER L C 1
ATOM 845 O O . SER B 2 11 ? 9.273 -0.749 187.074 1.00 31.00 10 SER L O 1
ATOM 848 N N . LEU B 2 12 ? 8.350 1.304 186.884 1.00 32.12 11 LEU L N 1
ATOM 849 C CA . LEU B 2 12 ? 8.891 1.812 188.140 1.00 34.48 11 LEU L CA 1
ATOM 850 C C . LEU B 2 12 ? 7.822 2.649 188.825 1.00 30.30 11 LEU L C 1
ATOM 851 O O . LEU B 2 12 ? 7.344 3.632 188.251 1.00 29.66 11 LEU L O 1
ATOM 856 N N . ALA B 2 13 ? 7.447 2.265 190.045 1.00 32.38 12 ALA L N 1
ATOM 857 C CA . ALA B 2 13 ? 6.434 2.973 190.822 1.00 32.46 12 ALA L CA 1
ATOM 858 C C . ALA B 2 13 ? 7.124 3.666 191.989 1.00 34.75 12 ALA L C 1
ATOM 859 O O . ALA B 2 13 ? 7.645 3.002 192.892 1.00 35.94 12 ALA L O 1
ATOM 861 N N . VAL B 2 14 ? 7.129 5.000 191.974 1.00 28.46 13 VAL L N 1
ATOM 862 C CA . VAL B 2 14 ? 7.836 5.780 192.980 1.00 36.14 13 VAL L CA 1
ATOM 863 C C . VAL B 2 14 ? 6.960 6.930 193.454 1.00 35.17 13 VAL L C 1
ATOM 864 O O . VAL B 2 14 ? 6.016 7.349 192.781 1.00 31.44 13 VAL L O 1
ATOM 868 N N . SER B 2 15 ? 7.289 7.433 194.639 1.00 34.86 14 SER L N 1
ATOM 869 C CA . SER B 2 15 ? 6.622 8.593 195.205 1.00 31.64 14 SER L CA 1
ATOM 870 C C . SER B 2 15 ? 7.357 9.864 194.806 1.00 31.17 14 SER L C 1
ATOM 871 O O . SER B 2 15 ? 8.559 9.847 194.528 1.00 25.99 14 SER L O 1
ATOM 874 N N . VAL B 2 16 ? 6.614 10.973 194.780 1.00 25.88 15 VAL L N 1
ATOM 875 C CA . VAL B 2 16 ? 7.192 12.261 194.418 1.00 24.52 15 VAL L CA 1
ATOM 876 C C . VAL B 2 16 ? 8.375 12.568 195.323 1.00 25.62 15 VAL L C 1
ATOM 877 O O . VAL B 2 16 ? 8.293 12.434 196.551 1.00 26.48 15 VAL L O 1
ATOM 881 N N . GLY B 2 17 ? 9.490 12.969 194.714 1.00 25.04 16 GLY L N 1
ATOM 882 C CA . GLY B 2 17 ? 10.692 13.324 195.435 1.00 24.13 16 GLY L CA 1
ATOM 883 C C . GLY B 2 17 ? 11.758 12.251 195.464 1.00 24.89 16 GLY L C 1
ATOM 884 O O . GLY B 2 17 ? 12.910 12.557 195.803 1.00 27.88 16 GLY L O 1
ATOM 885 N N . GLU B 2 18 ? 11.419 11.014 195.115 1.00 30.82 17 GLU L N 1
ATOM 886 C CA . GLU B 2 18 ? 12.403 9.944 195.114 1.00 26.27 17 GLU L CA 1
ATOM 887 C C . GLU B 2 18 ? 13.434 10.145 194.007 1.00 25.31 17 GLU L C 1
ATOM 888 O O . GLU B 2 18 ? 13.196 10.824 193.004 1.00 24.08 17 GLU L O 1
ATOM 894 N N . LYS B 2 19 ? 14.597 9.535 194.211 1.00 26.20 18 LYS L N 1
ATOM 895 C CA . LYS B 2 19 ? 15.643 9.447 193.203 1.00 25.69 18 LYS L CA 1
ATOM 896 C C . LYS B 2 19 ? 15.579 8.068 192.564 1.00 26.07 18 LYS L C 1
ATOM 897 O O . LYS B 2 19 ? 15.532 7.056 193.271 1.00 27.49 18 LYS L O 1
ATOM 903 N N . ILE B 2 20 ? 15.564 8.022 191.232 1.00 20.54 19 ILE L N 1
ATOM 904 C CA . ILE B 2 20 ? 15.432 6.758 190.524 1.00 19.67 19 ILE L CA 1
ATOM 905 C C . ILE B 2 20 ? 16.534 6.633 189.483 0.94 22.45 19 ILE L C 1
ATOM 906 O O . ILE B 2 20 ? 17.148 7.615 189.063 1.00 21.21 19 ILE L O 1
ATOM 911 N N . THR B 2 21 ? 16.772 5.389 189.076 1.00 20.73 20 THR L N 1
ATOM 91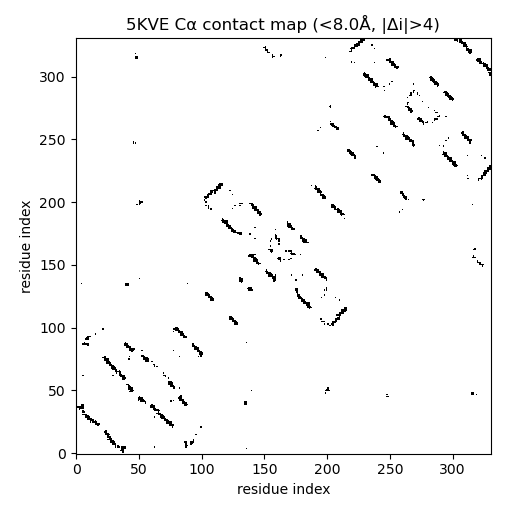2 C CA . THR B 2 21 ? 17.740 5.026 188.053 1.00 23.01 20 THR L CA 1
ATOM 913 C C . THR B 2 21 ? 17.087 4.015 187.125 1.00 21.05 20 THR L C 1
ATOM 914 O O . THR B 2 21 ? 16.319 3.160 187.574 1.00 24.18 20 THR L O 1
ATOM 918 N N . MET B 2 22 ? 17.363 4.127 185.830 1.00 20.78 21 MET L N 1
ATOM 919 C CA . MET B 2 22 ? 16.875 3.143 184.880 1.00 22.81 21 MET L CA 1
ATOM 920 C C . MET B 2 22 ? 17.989 2.812 183.902 1.00 20.82 21 MET L C 1
ATOM 921 O O . MET B 2 22 ? 18.820 3.661 183.569 1.00 23.53 21 MET L O 1
ATOM 926 N N . SER B 2 23 ? 18.002 1.562 183.458 1.00 21.27 22 SER L N 1
ATOM 927 C CA . SER B 2 23 ? 19.119 0.996 182.722 1.00 18.97 22 SER L CA 1
ATOM 928 C C . SER B 2 23 ? 18.751 0.786 181.261 1.00 18.03 22 SER L C 1
ATOM 929 O O . SER B 2 23 ? 17.607 0.472 180.925 1.00 19.79 22 SER L O 1
ATOM 932 N N . CYS B 2 24 ? 19.742 0.967 180.395 1.00 19.23 23 CYS L N 1
ATOM 933 C CA . CYS B 2 24 ? 19.610 0.668 178.977 1.00 18.18 23 CYS L CA 1
ATOM 934 C C . CYS B 2 24 ? 20.878 -0.044 178.540 1.00 20.95 23 CYS L C 1
ATOM 935 O O . CYS B 2 24 ? 21.981 0.459 178.774 1.00 27.13 23 CYS L O 1
ATOM 938 N N . LYS B 2 25 ? 20.722 -1.216 177.931 1.00 20.35 24 LYS L N 1
ATOM 939 C CA . LYS B 2 25 ? 21.844 -1.996 177.431 1.00 22.68 24 LYS L CA 1
ATOM 940 C C . LYS B 2 25 ? 21.695 -2.214 175.933 1.00 20.74 24 LYS L C 1
ATOM 941 O O . LYS B 2 25 ? 20.605 -2.524 175.445 1.00 21.18 24 LYS L O 1
ATOM 947 N N . SER B 2 26 ? 22.794 -2.043 175.208 1.00 21.58 25 SER L N 1
ATOM 948 C CA . SER B 2 26 ? 22.826 -2.286 173.775 1.00 23.62 25 SER L CA 1
ATOM 949 C C . SER B 2 26 ? 23.576 -3.580 173.491 1.00 25.40 25 SER L C 1
ATOM 950 O O . SER B 2 26 ? 24.514 -3.945 174.205 1.00 24.46 25 SER L O 1
ATOM 953 N N . SER B 2 27 ? 23.137 -4.285 172.446 1.00 22.17 26 SER L N 1
ATOM 954 C CA . SER B 2 27 ? 23.799 -5.525 172.060 1.00 24.89 26 SER L CA 1
ATOM 955 C C . SER B 2 27 ? 25.154 -5.272 171.416 1.00 21.16 26 SER L C 1
ATOM 956 O O . SER B 2 27 ? 25.971 -6.192 171.335 1.00 24.86 26 SER L O 1
ATOM 959 N N . GLN B 2 28 ? 25.400 -4.052 170.950 1.00 23.15 27 GLN L N 1
ATOM 960 C CA . GLN B 2 28 ? 26.675 -3.664 170.370 1.00 23.22 27 GLN L CA 1
ATOM 961 C C . GLN B 2 28 ? 27.084 -2.323 170.955 1.00 21.15 27 GLN L C 1
ATOM 962 O O . GLN B 2 28 ? 26.233 -1.511 171.330 1.00 20.15 27 GLN L O 1
ATOM 968 N N . SER B 2 29 ? 28.393 -2.094 171.032 1.00 21.05 28 SER L N 1
ATOM 969 C CA . SER B 2 29 ? 28.882 -0.842 171.587 1.00 20.31 28 SER L CA 1
ATOM 970 C C . SER B 2 29 ? 28.442 0.331 170.724 1.00 19.44 28 SER L C 1
ATOM 971 O O . SER B 2 29 ? 28.516 0.285 169.492 1.00 20.08 28 SER L O 1
ATOM 974 N N . LEU B 2 30 ? 27.977 1.388 171.383 1.00 17.33 29 LEU L N 1
ATOM 975 C CA . LEU B 2 30 ? 27.563 2.612 170.716 1.00 16.69 29 LEU L CA 1
ATOM 976 C C . LEU B 2 30 ? 28.638 3.686 170.769 1.00 15.45 29 LEU L C 1
ATOM 977 O O . LEU B 2 30 ? 28.401 4.814 170.324 1.00 14.57 29 LEU L O 1
ATOM 982 N N . LEU B 2 31 ? 29.810 3.361 171.308 1.00 15.49 30 LEU L N 1
ATOM 983 C CA . LEU B 2 31 ? 30.938 4.284 171.351 1.00 18.36 30 LEU L CA 1
ATOM 984 C C . LEU B 2 31 ? 31.695 4.189 170.032 1.00 16.30 30 LEU L C 1
ATOM 985 O O . LEU B 2 31 ? 32.332 3.170 169.744 1.00 18.65 30 LEU L O 1
ATOM 990 N N . TYR B 2 32 ? 31.630 5.252 169.237 1.00 18.09 31 TYR L N 1
ATOM 991 C CA . TYR B 2 32 ? 32.320 5.315 167.954 1.00 17.12 31 TYR L CA 1
ATOM 992 C C . TYR B 2 32 ? 33.739 5.814 168.199 1.00 17.04 31 TYR L C 1
ATOM 993 O O . TYR B 2 32 ? 33.940 6.967 168.594 1.00 19.52 31 TYR L O 1
ATOM 1002 N N . SER B 2 33 ? 34.724 4.950 167.952 1.00 18.15 32 SER L N 1
ATOM 1003 C CA . SER B 2 33 ? 36.105 5.296 168.271 1.00 19.94 32 SER L CA 1
ATOM 1004 C C . SER B 2 33 ? 36.601 6.490 167.464 1.00 19.59 32 SER L C 1
ATOM 1005 O O . SER B 2 33 ? 37.453 7.244 167.947 1.00 22.61 32 SER L O 1
ATOM 1008 N N . ASN B 2 34 ? 36.082 6.685 166.246 1.00 17.85 33 ASN L N 1
ATOM 1009 C CA . ASN B 2 34 ? 36.613 7.734 165.377 1.00 18.61 33 ASN L CA 1
ATOM 1010 C C . ASN B 2 34 ? 36.479 9.111 166.012 1.00 20.64 33 ASN L C 1
ATOM 1011 O O . ASN B 2 34 ? 37.397 9.936 165.920 1.00 21.19 33 ASN L O 1
ATOM 1016 N N . ASN B 2 35 ? 35.341 9.387 166.649 1.00 17.43 34 ASN L N 1
ATOM 1017 C CA . ASN B 2 35 ? 35.111 10.675 167.284 1.00 17.94 34 ASN L CA 1
ATOM 1018 C C . ASN B 2 35 ? 34.827 10.561 168.775 1.00 20.55 34 ASN L C 1
ATOM 1019 O O . ASN B 2 35 ? 34.576 11.585 169.421 1.00 19.33 34 ASN L O 1
ATOM 1024 N N . GLU B 2 36 ? 34.855 9.348 169.330 1.00 15.48 35 GLU L N 1
ATOM 1025 C CA . GLU B 2 36 ? 34.750 9.115 170.773 1.00 15.86 35 GLU L CA 1
ATOM 1026 C C . GLU B 2 36 ? 33.403 9.570 171.335 1.00 17.39 35 GLU L C 1
ATOM 1027 O O . GLU B 2 36 ? 33.299 9.949 172.507 1.00 18.76 35 GLU L O 1
ATOM 1033 N N . LYS B 2 37 ? 32.357 9.511 170.516 1.00 18.30 36 LYS L N 1
ATOM 1034 C CA . LYS B 2 37 ? 31.003 9.818 170.955 1.00 17.04 36 LYS L CA 1
ATOM 1035 C C . LYS B 2 37 ? 30.207 8.536 171.172 1.00 17.86 36 LYS L C 1
ATOM 1036 O O . LYS B 2 37 ? 30.387 7.542 170.464 1.00 14.47 36 LYS L O 1
ATOM 1042 N N . ASN B 2 38 ? 29.316 8.569 172.162 1.00 14.12 37 ASN L N 1
ATOM 1043 C CA . ASN B 2 38 ? 28.353 7.498 172.390 1.00 14.81 37 ASN L CA 1
ATOM 1044 C C . ASN B 2 38 ? 27.045 7.875 171.702 1.00 14.74 37 ASN L C 1
ATOM 1045 O O . ASN B 2 38 ? 26.391 8.849 172.087 1.00 14.39 37 ASN L O 1
ATOM 1050 N N . TYR B 2 39 ? 26.665 7.101 170.685 1.00 12.91 38 TYR L N 1
ATOM 1051 C CA . TYR B 2 39 ? 25.473 7.393 169.888 1.00 13.12 38 TYR L CA 1
ATOM 1052 C C . TYR B 2 39 ? 24.231 6.818 170.573 1.00 14.34 38 TYR L C 1
ATOM 1053 O O . TYR B 2 39 ? 23.581 5.885 170.095 1.00 14.06 38 TYR L O 1
ATOM 1062 N N . LEU B 2 40 ? 23.895 7.414 171.717 1.00 16.62 39 LEU L N 1
ATOM 1063 C CA . LEU B 2 40 ? 22.806 6.942 172.564 1.00 17.44 39 LEU L CA 1
ATOM 1064 C C . LEU B 2 40 ? 21.935 8.120 172.971 1.00 17.65 39 LEU L C 1
ATOM 1065 O O . LEU B 2 40 ? 22.450 9.153 173.411 1.00 15.94 39 LEU L O 1
ATOM 1070 N N . ALA B 2 41 ? 20.618 7.954 172.846 1.00 16.75 40 ALA L N 1
ATOM 1071 C CA . ALA B 2 41 ? 19.663 8.993 173.201 1.00 16.42 40 ALA L CA 1
ATOM 1072 C C . ALA B 2 41 ? 18.629 8.446 174.174 1.00 15.80 40 ALA L C 1
ATOM 1073 O O . ALA B 2 41 ? 18.322 7.251 174.172 1.00 16.92 40 ALA L O 1
ATOM 1075 N N . TRP B 2 42 ? 18.096 9.338 175.007 1.00 15.19 41 TRP L N 1
ATOM 1076 C CA . TRP B 2 42 ? 16.992 9.032 175.907 1.00 16.21 41 TRP L CA 1
ATOM 1077 C C . TRP B 2 42 ? 15.789 9.882 175.526 1.00 16.55 41 TRP L C 1
ATOM 1078 O O . TRP B 2 42 ? 15.905 11.106 175.403 1.00 15.81 41 TRP L O 1
ATOM 1089 N N . TYR B 2 43 ? 14.639 9.235 175.348 1.00 16.14 42 TYR L N 1
ATOM 1090 C CA . TYR B 2 43 ? 13.390 9.906 175.017 1.00 16.21 42 TYR L CA 1
ATOM 1091 C C . TYR B 2 43 ? 12.387 9.739 176.148 1.00 16.21 42 TYR L C 1
ATOM 1092 O O . TYR B 2 43 ? 12.326 8.682 176.781 1.00 17.32 42 TYR L O 1
ATOM 1101 N N . GLN B 2 44 ? 11.591 10.780 176.374 1.00 16.61 43 GLN L N 1
ATOM 1102 C CA . GLN B 2 44 ? 10.500 10.767 177.341 1.00 17.56 43 GLN L CA 1
ATOM 1103 C C . GLN B 2 44 ? 9.187 10.942 176.594 1.00 18.98 43 GLN L C 1
ATOM 1104 O O . GLN B 2 44 ? 9.055 11.862 175.779 1.00 21.27 43 GLN L O 1
ATOM 1110 N N . GLN B 2 45 ? 8.221 10.068 176.867 1.00 18.97 44 GLN L N 1
ATOM 1111 C CA . GLN B 2 45 ? 6.906 10.140 176.230 1.00 19.85 44 GLN L CA 1
ATOM 1112 C C . GLN B 2 45 ? 5.846 10.270 177.315 1.00 20.89 44 GLN L C 1
ATOM 1113 O O . GLN B 2 45 ? 5.467 9.280 177.947 1.00 21.53 44 GLN L O 1
ATOM 1119 N N . LYS B 2 46 ? 5.364 11.487 177.510 1.00 21.39 45 LYS L N 1
ATOM 1120 C CA . LYS B 2 46 ? 4.302 11.755 178.461 1.00 22.68 45 LYS L CA 1
ATOM 1121 C C . LYS B 2 46 ? 2.948 11.346 177.887 1.00 25.88 45 LYS L C 1
ATOM 1122 O O . LYS B 2 46 ? 2.803 11.169 176.676 1.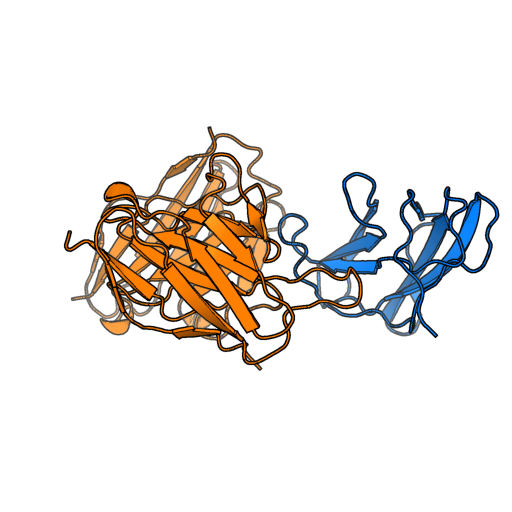00 24.86 45 LYS L O 1
ATOM 1128 N N . PRO B 2 47 ? 1.944 11.164 178.744 1.00 24.87 46 PRO L N 1
ATOM 1129 C CA . PRO B 2 47 ? 0.609 10.792 178.255 1.00 26.02 46 PRO L CA 1
ATOM 1130 C C . PRO B 2 47 ? 0.070 11.796 177.245 1.00 26.52 46 PRO L C 1
ATOM 1131 O O . PRO B 2 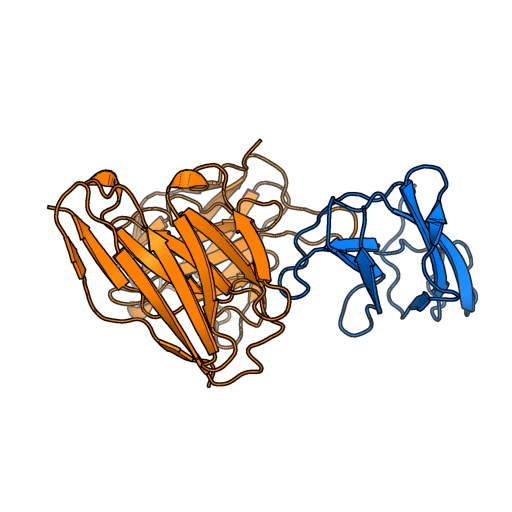47 ? 0.099 13.008 177.468 1.00 32.34 46 PRO L O 1
ATOM 1135 N N . GLY B 2 48 ? -0.424 11.279 176.123 1.00 32.74 47 GLY L N 1
ATOM 1136 C CA . GLY B 2 48 ? -1.014 12.119 175.105 1.00 32.20 47 GLY L CA 1
ATOM 1137 C C . GLY B 2 48 ? -0.035 12.875 174.236 1.00 32.28 47 GLY L C 1
ATOM 1138 O O . GLY B 2 48 ? -0.467 13.680 173.402 1.00 31.61 47 GLY L O 1
ATOM 1139 N N . GLN B 2 49 ? 1.265 12.640 174.391 1.00 28.28 48 GLN L N 1
ATOM 1140 C CA . GLN B 2 49 ? 2.282 13.383 173.665 1.00 26.49 48 GLN L CA 1
ATOM 1141 C C . GLN B 2 49 ? 3.149 12.454 172.825 1.00 26.66 48 GLN L C 1
ATOM 1142 O O . GLN B 2 49 ? 3.164 11.234 173.010 1.00 25.94 48 GLN L O 1
ATOM 1148 N N . SER B 2 50 ? 3.878 13.061 171.899 1.00 24.92 49 SER L N 1
ATOM 1149 C CA . SER B 2 50 ? 4.908 12.369 171.146 1.00 24.38 49 SER L CA 1
ATOM 1150 C C . SER B 2 50 ? 6.153 12.190 172.008 1.00 23.71 49 SER L C 1
ATOM 1151 O O . SER B 2 50 ? 6.340 12.900 173.000 1.00 24.39 49 SER L O 1
ATOM 1154 N N . PRO B 2 51 ? 7.018 11.236 171.662 1.00 26.47 50 PRO L N 1
ATOM 1155 C CA . PRO B 2 51 ? 8.313 11.155 172.344 1.00 24.37 50 PRO L CA 1
ATOM 1156 C C . PRO B 2 51 ? 9.062 12.473 172.223 1.00 22.93 50 PRO L C 1
ATOM 1157 O O . PRO B 2 51 ? 8.969 13.170 171.209 1.00 23.24 50 PRO L O 1
ATOM 1161 N N . LYS B 2 52 ? 9.779 12.827 173.288 1.00 23.33 51 LYS L N 1
ATOM 1162 C CA . LYS B 2 52 ? 10.548 14.062 173.347 1.00 22.65 51 LYS L CA 1
ATOM 1163 C C . LYS B 2 52 ? 11.966 13.737 173.784 1.00 16.88 51 LYS L C 1
ATOM 1164 O O . LYS B 2 52 ? 12.167 13.033 174.780 1.00 17.40 51 LYS L O 1
ATOM 1170 N N . LEU B 2 53 ? 12.944 14.246 173.043 1.00 19.57 52 LEU L N 1
ATOM 1171 C CA . LEU B 2 53 ? 14.336 13.969 173.370 1.00 15.66 52 LEU L CA 1
ATOM 1172 C C . LEU B 2 53 ? 14.717 14.635 174.685 1.00 18.43 52 LEU L C 1
ATOM 1173 O O . LEU B 2 53 ? 14.466 15.827 174.886 1.00 19.85 52 LEU L O 1
ATOM 1178 N N . LEU B 2 54 ? 15.321 13.858 175.587 1.00 17.53 53 LEU L N 1
ATOM 1179 C CA . LEU B 2 54 ? 15.872 14.378 176.833 1.00 18.97 53 LEU L CA 1
ATOM 1180 C C . LEU B 2 54 ? 17.389 14.476 176.793 1.00 17.81 53 LEU L C 1
ATOM 1181 O O . LEU B 2 54 ? 17.957 15.512 177.151 1.00 20.01 53 LEU L O 1
ATOM 1186 N N . ILE B 2 55 ? 18.052 13.402 176.370 1.00 14.40 54 ILE L N 1
ATOM 1187 C CA . ILE B 2 55 ? 19.504 13.286 176.406 1.00 16.63 54 ILE L CA 1
ATOM 1188 C C . ILE B 2 55 ? 19.977 12.773 175.055 1.00 14.90 54 ILE L C 1
ATOM 1189 O O . ILE B 2 55 ? 19.378 11.853 174.491 1.00 18.05 54 ILE L O 1
ATOM 1194 N N . TYR B 2 56 ? 21.054 13.362 174.539 1.00 14.78 55 TYR L N 1
ATOM 1195 C CA . TYR B 2 56 ? 21.754 12.828 173.380 1.00 16.73 55 TYR L CA 1
ATOM 1196 C C . TYR B 2 56 ? 23.243 12.757 173.694 1.00 16.71 55 TYR L C 1
ATOM 1197 O O . TYR B 2 56 ? 23.711 13.282 174.708 1.00 18.00 55 TYR L O 1
ATOM 1206 N N . TRP B 2 57 ? 23.988 12.087 172.811 1.00 15.45 56 TRP L N 1
ATOM 1207 C CA . TRP B 2 57 ? 25.396 11.757 173.054 1.00 14.29 56 TRP L CA 1
ATOM 1208 C C . TRP B 2 57 ? 25.587 11.141 174.441 1.00 17.83 56 TRP L C 1
ATOM 1209 O O . TRP B 2 57 ? 26.590 11.387 175.117 1.00 19.78 56 TRP L O 1
ATOM 1220 N N . ALA B 2 58 ? 24.595 10.351 174.869 1.00 17.98 57 ALA L N 1
ATOM 1221 C CA . ALA B 2 58 ? 24.571 9.624 176.138 1.00 19.76 57 ALA L CA 1
ATOM 1222 C C . ALA B 2 58 ? 24.432 10.527 177.361 1.00 19.89 57 ALA L C 1
ATOM 1223 O O . ALA B 2 58 ? 23.799 10.131 178.346 1.00 17.22 57 ALA L O 1
ATOM 1225 N N . SER B 2 59 ? 25.002 11.735 177.326 1.00 19.39 58 SER L N 1
ATOM 1226 C CA . SER B 2 59 ? 25.002 12.581 178.514 1.00 22.01 58 SER L CA 1
ATOM 1227 C C . SER B 2 59 ? 24.661 14.045 178.260 1.00 22.33 58 SER L C 1
ATOM 1228 O O . SER B 2 59 ? 24.572 14.805 179.229 1.00 22.67 58 SER L O 1
ATOM 1231 N N . ALA B 2 60 ? 24.474 14.471 177.013 1.00 15.94 59 ALA L N 1
ATOM 1232 C CA . ALA B 2 60 ? 24.169 15.871 176.740 1.00 16.06 59 ALA L CA 1
ATOM 1233 C C . ALA B 2 60 ? 22.680 16.134 176.934 1.00 20.17 59 ALA L C 1
ATOM 1234 O O . ALA B 2 60 ? 21.838 15.443 176.353 1.00 19.88 59 ALA L O 1
ATOM 1236 N N . ARG B 2 61 ? 22.357 17.130 177.755 1.00 19.82 60 ARG L N 1
ATOM 1237 C CA . ARG B 2 61 ? 20.966 17.486 177.999 1.00 21.96 60 ARG L CA 1
ATOM 1238 C C . ARG B 2 61 ? 20.464 18.414 176.901 1.00 21.61 60 ARG L C 1
ATOM 1239 O O . ARG B 2 61 ? 21.125 19.400 176.562 1.00 25.71 60 ARG L O 1
ATOM 1247 N N . ASP B 2 62 ? 19.296 18.097 176.350 1.00 21.11 61 ASP L N 1
ATOM 1248 C CA . ASP B 2 62 ? 18.674 18.985 175.384 1.00 22.66 61 ASP L CA 1
ATOM 1249 C C . ASP B 2 62 ? 18.197 20.255 176.084 1.00 24.05 61 ASP L C 1
ATOM 1250 O O . ASP B 2 62 ? 18.048 20.303 177.308 1.00 23.23 61 ASP L O 1
ATOM 1255 N N . SER B 2 63 ? 17.972 21.300 175.291 1.00 29.35 62 SER L N 1
ATOM 1256 C CA . SER B 2 63 ? 17.551 22.575 175.856 1.00 36.50 62 SER L CA 1
ATOM 1257 C C . SER B 2 63 ? 16.244 22.414 176.623 1.00 37.54 62 SER L C 1
ATOM 1258 O O . SER B 2 63 ? 15.342 21.681 176.206 1.00 37.81 62 SER L O 1
ATOM 1261 N N . GLY B 2 64 ? 16.157 23.088 177.769 1.00 36.83 63 GLY L N 1
ATOM 1262 C CA . GLY B 2 64 ? 14.993 23.006 178.623 1.00 37.75 63 GLY L CA 1
ATOM 1263 C C . GLY B 2 64 ? 14.934 21.796 179.529 1.00 36.40 63 GLY L C 1
ATOM 1264 O O . GLY B 2 64 ? 14.054 21.740 180.397 1.00 38.44 63 GLY L O 1
ATOM 1265 N N . VAL B 2 65 ? 15.833 20.830 179.368 1.00 30.63 64 VAL L N 1
ATOM 1266 C CA . VAL B 2 65 ? 15.824 19.628 180.200 1.00 30.46 64 VAL L CA 1
ATOM 1267 C C . VAL B 2 65 ? 16.516 19.940 181.522 1.00 30.51 64 VAL L C 1
ATOM 1268 O O . VAL B 2 65 ? 17.686 20.352 181.527 1.00 30.50 64 VAL L O 1
ATOM 1272 N N . PRO B 2 66 ? 15.842 19.759 182.657 1.00 35.98 65 PRO L N 1
ATOM 1273 C CA . PRO B 2 66 ? 16.430 20.151 183.943 1.00 36.07 65 PRO L CA 1
ATOM 1274 C C . PRO B 2 66 ? 17.613 19.274 184.326 1.00 33.15 65 PRO L C 1
ATOM 1275 O O . PRO B 2 66 ? 17.790 18.160 183.829 1.00 29.35 65 PRO L O 1
ATOM 1279 N N . ASP B 2 67 ? 18.424 19.797 185.250 1.00 36.74 66 ASP L N 1
ATOM 1280 C CA . ASP B 2 67 ? 19.609 19.077 185.702 1.00 39.48 66 ASP L CA 1
ATOM 1281 C C . ASP B 2 67 ? 19.268 17.795 186.449 1.00 35.63 66 ASP L C 1
ATOM 1282 O O . ASP B 2 67 ? 20.124 16.911 186.555 1.00 36.52 66 ASP L O 1
ATOM 1287 N N . ARG B 2 68 ? 18.044 17.668 186.965 1.00 35.20 67 ARG L N 1
ATOM 1288 C CA . ARG B 2 68 ? 17.682 16.458 187.691 1.00 29.71 67 ARG L CA 1
ATOM 1289 C C . ARG B 2 68 ? 17.576 15.240 186.783 1.00 24.20 67 ARG L C 1
ATOM 1290 O O . ARG B 2 68 ? 17.476 14.120 187.294 1.00 24.05 67 ARG L O 1
ATOM 1298 N N . PHE B 2 69 ? 17.594 15.427 185.465 1.00 22.93 68 PHE L N 1
ATOM 1299 C CA . PHE B 2 69 ? 17.761 14.339 184.510 1.00 21.22 68 PHE L CA 1
ATOM 1300 C C . PHE B 2 69 ? 19.235 14.253 184.141 1.00 21.93 68 PHE L C 1
ATOM 1301 O O . PHE B 2 69 ? 19.803 15.224 183.631 1.00 24.01 68 PHE L O 1
ATOM 1309 N N . THR B 2 70 ? 19.848 13.097 184.382 1.00 20.47 69 THR L N 1
ATOM 1310 C CA . THR B 2 70 ? 21.264 12.898 184.089 1.00 21.47 69 THR L CA 1
ATOM 1311 C C . THR B 2 70 ? 21.448 11.582 183.354 1.00 18.44 69 THR L C 1
ATOM 1312 O O . THR B 2 70 ? 21.074 10.523 183.868 1.00 18.79 69 THR L O 1
ATOM 1316 N N . GLY B 2 71 ? 22.024 11.646 182.159 1.00 17.50 70 GLY L N 1
ATOM 1317 C CA . GLY B 2 71 ? 22.411 10.458 181.421 1.00 16.90 70 GLY L CA 1
ATOM 1318 C C . GLY B 2 71 ? 23.883 10.157 181.653 1.00 21.15 70 GLY L C 1
ATOM 1319 O O . GLY B 2 71 ? 24.711 11.067 181.712 1.00 20.66 70 GLY L O 1
ATOM 1320 N N . SER B 2 72 ? 24.192 8.871 181.797 1.00 20.79 71 SER L N 1
ATOM 1321 C CA . SER B 2 72 ? 25.563 8.434 182.014 1.00 20.65 71 SER L CA 1
ATOM 1322 C C . SER B 2 72 ? 25.754 7.069 181.370 1.00 18.59 71 SER L C 1
ATOM 1323 O O . SER B 2 72 ? 24.806 6.450 180.879 1.00 19.47 71 SER L O 1
ATOM 1326 N N . GLY B 2 73 ? 26.995 6.603 181.382 1.00 19.50 72 GLY L N 1
ATOM 1327 C CA . GLY B 2 73 ? 27.349 5.323 180.803 1.00 22.07 72 GLY L CA 1
ATOM 1328 C C . GLY B 2 73 ? 28.132 5.491 179.511 1.00 21.43 72 GLY L C 1
ATOM 1329 O O . GLY B 2 73 ? 28.333 6.594 179.001 1.00 20.90 72 GLY L O 1
ATOM 1330 N N . SER B 2 74 ? 28.569 4.351 178.984 1.00 20.72 73 SER L N 1
ATOM 1331 C CA . SER B 2 74 ? 29.378 4.333 177.776 1.00 20.80 73 SER L CA 1
ATOM 1332 C C . SER B 2 74 ? 29.358 2.926 177.200 1.00 25.47 73 SER L C 1
ATOM 1333 O O . SER B 2 74 ? 29.097 1.950 177.908 1.00 23.19 73 SER L O 1
ATOM 1336 N N . GLY B 2 75 ? 29.644 2.835 175.905 1.00 19.43 74 GLY L N 1
ATOM 1337 C CA . GLY B 2 75 ? 29.763 1.542 175.262 1.00 19.98 74 GLY L CA 1
ATOM 1338 C C . GLY B 2 75 ? 28.441 0.820 175.113 1.00 20.75 74 GLY L C 1
ATOM 1339 O O . GLY B 2 75 ? 27.644 1.151 174.231 1.00 19.45 74 GLY L O 1
ATOM 1340 N N . THR B 2 76 ? 28.195 -0.172 175.969 1.00 23.16 75 THR L N 1
ATOM 1341 C CA . THR B 2 76 ? 26.971 -0.957 175.898 1.00 22.73 75 THR L CA 1
ATOM 1342 C C . THR B 2 76 ? 26.038 -0.752 177.084 1.00 24.87 75 THR L C 1
ATOM 1343 O O . THR B 2 76 ? 24.924 -1.284 177.065 1.00 26.40 75 THR L O 1
ATOM 1347 N N . ASP B 2 77 ? 26.448 -0.001 178.106 1.00 24.91 76 ASP L N 1
ATOM 1348 C CA . ASP B 2 77 ? 25.687 0.113 179.348 1.00 29.38 76 ASP L CA 1
ATOM 1349 C C . ASP B 2 77 ? 25.444 1.580 179.662 1.00 24.16 76 ASP L C 1
ATOM 1350 O O . ASP B 2 77 ? 26.397 2.344 179.846 1.00 25.46 76 ASP L O 1
ATOM 1355 N N . PHE B 2 78 ? 24.173 1.966 179.750 1.00 23.53 77 PHE L N 1
ATOM 1356 C CA . PHE B 2 78 ? 23.795 3.356 179.944 1.00 22.28 77 PHE L CA 1
ATOM 1357 C C . PHE B 2 78 ? 22.756 3.470 181.050 1.00 23.81 77 PHE L C 1
ATOM 1358 O O . PHE B 2 78 ? 22.046 2.514 181.372 1.00 25.51 77 PHE L O 1
ATOM 1366 N N . THR B 2 79 ? 22.679 4.667 181.629 1.00 23.24 78 THR L N 1
ATOM 1367 C CA . THR B 2 79 ? 21.840 4.920 182.790 1.00 24.37 78 THR L CA 1
ATOM 1368 C C . THR B 2 79 ? 21.197 6.292 182.665 1.00 21.93 78 THR L C 1
ATOM 1369 O O . THR B 2 79 ? 21.870 7.264 182.312 1.00 20.69 78 THR L O 1
ATOM 1373 N N . LEU B 2 80 ? 19.901 6.369 182.951 1.00 22.50 79 LEU L N 1
ATOM 1374 C CA . LEU B 2 80 ? 19.206 7.639 183.109 1.00 19.14 79 LEU L CA 1
ATOM 1375 C C . LEU B 2 80 ? 18.823 7.784 184.575 1.00 20.39 79 LEU L C 1
ATOM 1376 O O . LEU B 2 80 ? 18.119 6.929 185.121 1.00 21.87 79 LEU L O 1
ATOM 1381 N N . THR B 2 81 ? 19.298 8.850 185.211 1.00 20.06 80 THR L N 1
ATOM 1382 C CA . THR B 2 81 ? 19.002 9.124 186.611 1.00 21.92 80 THR L CA 1
ATOM 1383 C C . THR B 2 81 ? 18.083 10.334 186.718 1.00 21.63 80 THR L C 1
ATOM 1384 O O . THR B 2 81 ? 18.304 11.353 186.059 1.00 23.51 80 THR L O 1
ATOM 1388 N N . ILE B 2 82 ? 17.037 10.211 187.531 1.00 20.52 81 ILE L N 1
ATOM 1389 C CA . ILE B 2 82 ? 16.168 11.332 187.872 1.00 19.93 81 ILE L CA 1
ATOM 1390 C C . ILE B 2 82 ? 16.350 11.582 189.361 1.00 18.85 81 ILE L C 1
ATOM 1391 O O . ILE B 2 82 ? 15.886 10.788 190.188 1.00 24.19 81 ILE L O 1
ATOM 1396 N N . SER B 2 83 ? 17.021 12.687 189.704 1.00 25.76 82 SER L N 1
ATOM 1397 C CA . SER B 2 83 ? 17.480 12.900 191.077 1.00 25.66 82 SER L CA 1
ATOM 1398 C C . SER B 2 83 ? 16.329 13.151 192.045 1.00 28.63 82 SER L C 1
ATOM 1399 O O . SER B 2 83 ? 16.441 12.824 193.233 1.00 32.04 82 SER L O 1
ATOM 1402 N N . SER B 2 84 ? 15.226 13.729 191.572 1.00 23.64 83 SER L N 1
ATOM 1403 C CA . SER B 2 84 ? 14.110 14.072 192.462 1.00 21.35 83 SER L CA 1
ATOM 1404 C C . SER B 2 84 ? 12.828 14.097 191.618 1.00 24.41 83 SER L C 1
ATOM 1405 O O . SER B 2 84 ? 12.523 15.101 190.978 1.00 28.19 83 SER L O 1
ATOM 1408 N N . VAL B 2 85 ? 12.078 12.990 191.653 1.00 20.67 84 VAL L N 1
ATOM 1409 C CA . VAL B 2 85 ? 10.968 12.798 190.720 1.00 19.84 84 VAL L CA 1
ATOM 1410 C C . VAL B 2 85 ? 9.828 13.764 191.028 1.00 24.48 84 VAL L C 1
ATOM 1411 O O . VAL B 2 85 ? 9.436 13.947 192.188 1.00 21.41 84 VAL L O 1
ATOM 1415 N N . LYS B 2 86 ? 9.283 14.383 189.982 1.00 21.68 85 LYS L N 1
ATOM 1416 C CA . LYS B 2 86 ? 8.068 15.178 190.084 1.00 25.08 85 LYS L CA 1
ATOM 1417 C C . LYS B 2 86 ? 6.904 14.407 189.477 1.00 24.25 85 LYS L C 1
ATOM 1418 O O . LYS B 2 86 ? 7.088 13.508 188.652 1.00 23.80 85 LYS L O 1
ATOM 1424 N N . ALA B 2 87 ? 5.692 14.768 189.903 1.00 23.13 86 ALA L N 1
ATOM 1425 C CA . ALA B 2 87 ? 4.504 14.132 189.347 1.00 27.29 86 ALA L CA 1
ATOM 1426 C C . ALA B 2 87 ? 4.427 14.316 187.837 1.00 26.00 86 ALA L C 1
ATOM 1427 O O . ALA B 2 87 ? 3.979 13.412 187.121 1.00 24.55 86 ALA L O 1
ATOM 1429 N N . GLU B 2 88 ? 4.875 15.468 187.334 1.00 24.33 87 GLU L N 1
ATOM 1430 C CA . GLU B 2 88 ? 4.822 15.730 185.901 1.00 23.75 87 GLU L CA 1
ATOM 1431 C C . GLU B 2 88 ? 5.749 14.821 185.107 1.00 22.07 87 GLU L C 1
ATOM 1432 O O . GLU B 2 88 ? 5.614 14.742 183.881 1.00 22.53 87 GLU L O 1
ATOM 1438 N N . ASP B 2 89 ? 6.688 14.139 185.768 1.00 21.65 88 ASP L N 1
ATOM 1439 C CA . ASP B 2 89 ? 7.631 13.285 185.055 1.00 22.18 88 ASP L CA 1
ATOM 1440 C C . ASP B 2 89 ? 7.012 11.978 184.583 1.00 24.09 88 ASP L C 1
ATOM 1441 O O . ASP B 2 89 ? 7.665 11.252 183.824 1.00 24.34 88 ASP L O 1
ATOM 1446 N N . LEU B 2 90 ? 5.791 11.659 185.017 1.00 20.15 89 LEU L N 1
ATOM 1447 C CA . LEU B 2 90 ? 5.124 10.425 184.617 1.00 20.40 89 LEU L CA 1
ATOM 1448 C C . LEU B 2 90 ? 5.169 10.270 183.106 1.00 20.73 89 LEU L C 1
ATOM 1449 O O . LEU B 2 90 ? 4.693 11.139 182.370 1.00 21.94 89 LEU L O 1
ATOM 1454 N N . ALA B 2 91 ? 5.742 9.160 182.653 1.00 19.51 90 ALA L N 1
ATOM 1455 C CA . ALA B 2 91 ? 6.000 8.939 181.237 1.00 20.21 90 ALA L CA 1
ATOM 1456 C C . ALA B 2 91 ? 6.579 7.543 181.067 1.00 21.10 90 ALA L C 1
ATOM 1457 O O . ALA B 2 91 ? 6.925 6.868 182.040 1.00 21.13 90 ALA L O 1
ATOM 1459 N N . VAL B 2 92 ? 6.686 7.118 179.812 1.00 17.96 91 VAL L N 1
ATOM 1460 C CA . VAL B 2 92 ? 7.537 5.997 179.441 1.00 19.40 91 VAL L CA 1
ATOM 1461 C C . VAL B 2 92 ? 8.821 6.570 178.862 1.00 21.12 91 VAL L C 1
ATOM 1462 O O . VAL B 2 92 ? 8.782 7.444 177.985 1.00 21.54 91 VAL L O 1
ATOM 1466 N N . PHE B 2 93 ? 9.955 6.099 179.365 1.00 21.27 92 PHE L N 1
ATOM 1467 C CA . PHE B 2 93 ? 11.262 6.547 178.908 1.00 18.15 92 PHE L CA 1
ATOM 1468 C C . PHE B 2 93 ? 11.861 5.493 177.990 1.00 18.03 92 PHE L C 1
ATOM 1469 O O . PHE B 2 93 ? 11.948 4.319 178.362 1.00 19.11 92 PHE L O 1
ATOM 1477 N N . TYR B 2 94 ? 12.269 5.913 176.794 1.00 16.15 93 TYR L N 1
ATOM 1478 C CA . TYR B 2 94 ? 12.870 5.024 175.811 1.00 17.78 93 TYR L CA 1
ATOM 1479 C C . TYR B 2 94 ? 14.299 5.460 175.544 1.00 17.02 93 TYR L C 1
ATOM 1480 O O . TYR B 2 94 ? 14.563 6.652 175.347 1.00 18.47 93 TYR L O 1
ATOM 1489 N N . CYS B 2 95 ? 15.214 4.502 175.540 1.00 16.57 94 CYS L N 1
ATOM 1490 C CA . CYS B 2 95 ? 16.528 4.765 174.982 1.00 16.88 94 CYS L CA 1
ATOM 1491 C C . CYS B 2 95 ? 16.539 4.377 173.510 1.00 18.20 94 CYS L C 1
ATOM 1492 O O . CYS B 2 95 ? 15.734 3.567 173.049 1.00 16.65 94 CYS L O 1
ATOM 1495 N N . GLN B 2 96 ? 17.456 4.989 172.766 1.00 16.19 95 GLN L N 1
ATOM 1496 C CA . GLN B 2 96 ? 17.523 4.784 171.327 1.00 12.73 95 GLN L CA 1
ATOM 1497 C C . GLN B 2 96 ? 18.977 4.879 170.904 1.00 14.66 95 GLN L C 1
ATOM 1498 O O . GLN B 2 96 ? 19.688 5.787 171.343 1.00 14.30 95 GLN L O 1
ATOM 1504 N N . GLN B 2 97 ? 19.417 3.947 170.067 1.00 15.89 96 GLN L N 1
ATOM 1505 C CA . GLN B 2 97 ? 20.742 4.026 169.476 1.00 13.12 96 GLN L CA 1
ATOM 1506 C C . GLN B 2 97 ? 20.630 4.624 168.082 1.00 18.71 96 GLN L C 1
ATOM 1507 O O . GLN B 2 97 ? 19.713 4.296 167.321 1.00 15.69 96 GLN L O 1
ATOM 1513 N N . TYR B 2 98 ? 21.548 5.529 167.764 1.00 17.19 97 TYR L N 1
ATOM 1514 C CA . TYR B 2 98 ? 21.691 6.030 166.404 1.00 13.75 97 TYR L CA 1
ATOM 1515 C C . TYR B 2 98 ? 23.114 5.808 165.909 1.00 12.52 97 TYR L C 1
ATOM 1516 O O . TYR B 2 98 ? 23.629 6.560 165.078 1.00 16.37 97 TYR L O 1
ATOM 1525 N N . TYR B 2 99 ? 23.739 4.744 166.415 1.00 13.47 98 TYR L N 1
ATOM 1526 C CA . TYR B 2 99 ? 25.071 4.344 165.976 1.00 15.04 98 TYR L CA 1
ATOM 1527 C C . TYR B 2 99 ? 25.040 3.709 164.592 1.00 16.83 98 TYR L C 1
ATOM 1528 O O . TYR B 2 99 ? 26.015 3.818 163.836 1.00 17.21 98 TYR L O 1
ATOM 1537 N N . SER B 2 100 ? 23.938 3.051 164.240 1.00 16.61 99 SER L N 1
ATOM 1538 C CA . SER B 2 100 ? 23.858 2.307 162.993 1.00 14.32 99 SER L CA 1
ATOM 1539 C C . SER B 2 100 ? 22.417 2.277 162.506 1.00 18.98 99 SER L C 1
ATOM 1540 O O . SER B 2 100 ? 21.486 2.205 163.311 1.00 15.60 99 SER L O 1
ATOM 1543 N N . TYR B 2 101 ? 22.242 2.336 161.188 1.00 19.16 100 TYR L N 1
ATOM 1544 C CA . TYR B 2 101 ? 20.929 2.111 160.590 1.00 13.65 100 TYR L CA 1
ATOM 1545 C C . TYR B 2 101 ? 20.689 0.609 160.484 1.00 18.03 100 TYR L C 1
ATOM 1546 O O . TYR B 2 101 ? 21.589 -0.133 160.091 1.00 21.60 100 TYR L O 1
ATOM 1555 N N . PRO B 2 102 ? 19.472 0.148 160.816 1.00 16.93 101 PRO L N 1
ATOM 1556 C CA . PRO B 2 102 ? 18.314 0.930 161.264 1.00 16.43 101 PRO L CA 1
ATOM 1557 C C . PRO B 2 102 ? 18.405 1.365 162.720 1.00 14.91 101 PRO L C 1
ATOM 1558 O O . PRO B 2 102 ? 18.919 0.617 163.554 1.00 16.23 101 PRO L O 1
ATOM 1562 N N . TYR B 2 103 ? 17.921 2.567 163.018 1.00 14.75 102 TYR L N 1
ATOM 1563 C CA . TYR B 2 103 ? 17.820 2.987 164.408 1.00 12.53 102 TYR L CA 1
ATOM 1564 C C . TYR B 2 103 ? 16.890 2.042 165.156 1.00 15.51 102 TYR L C 1
ATOM 1565 O O . TYR B 2 103 ? 15.902 1.552 164.601 1.00 16.44 102 TYR L O 1
ATOM 1574 N N . THR B 2 104 ? 17.211 1.778 166.422 1.00 17.61 103 THR L N 1
ATOM 1575 C CA . THR B 2 104 ? 16.411 0.875 167.237 1.00 19.60 103 THR L CA 1
ATOM 1576 C C . THR B 2 104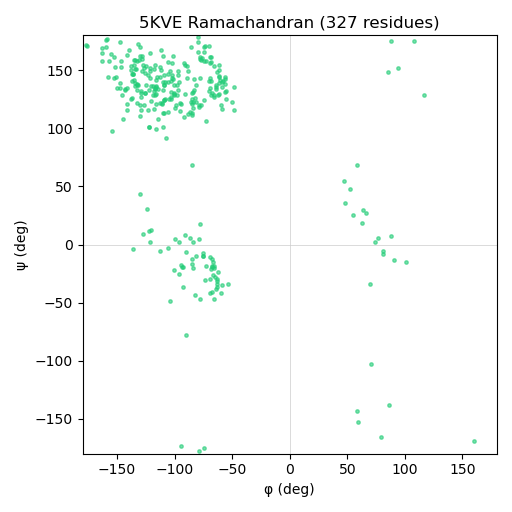 ? 16.208 1.481 168.620 1.00 17.98 103 THR L C 1
ATOM 1577 O O . THR B 2 104 ? 17.077 2.186 169.141 1.00 14.44 103 THR L O 1
ATOM 1581 N N . PHE B 2 105 ? 15.041 1.203 169.200 1.00 16.71 104 PHE L N 1
ATOM 1582 C CA . PHE B 2 105 ? 14.633 1.711 170.503 1.00 16.16 104 PHE L CA 1
ATOM 1583 C C . PHE B 2 105 ? 14.546 0.573 171.513 1.00 16.81 104 PHE L C 1
ATOM 1584 O O . PHE B 2 105 ? 14.280 -0.579 171.158 1.00 18.78 104 PHE L O 1
ATOM 1592 N N . GLY B 2 106 ? 14.747 0.908 172.784 1.00 15.90 105 GLY L N 1
ATOM 1593 C CA . GLY B 2 106 ? 14.464 -0.036 173.843 1.00 16.77 105 GLY L CA 1
ATOM 1594 C C . GLY B 2 106 ? 12.969 -0.186 174.068 1.00 22.90 105 GLY L C 1
ATOM 1595 O O . GLY B 2 106 ? 12.146 0.561 173.539 1.00 19.08 105 GLY L O 1
ATOM 1596 N N . GLY B 2 107 ? 12.614 -1.189 174.873 1.00 21.03 106 GLY L N 1
ATOM 1597 C CA . GLY B 2 107 ? 11.217 -1.436 175.186 1.00 22.77 106 GLY L CA 1
ATOM 1598 C C . GLY B 2 107 ? 10.603 -0.472 176.175 1.00 23.05 106 GLY L C 1
ATOM 1599 O O . GLY B 2 107 ? 9.392 -0.534 176.415 1.00 23.69 106 GLY L O 1
ATOM 1600 N N . GLY B 2 108 ? 11.408 0.397 176.769 1.00 22.94 107 GLY L N 1
ATOM 1601 C CA . GLY B 2 108 ? 10.893 1.455 177.621 1.00 21.66 107 GLY L CA 1
ATOM 1602 C C . GLY B 2 108 ? 10.873 1.081 179.089 1.00 23.62 107 GLY L C 1
ATOM 1603 O O . GLY B 2 108 ? 10.784 -0.086 179.470 1.00 23.36 107 GLY L O 1
ATOM 1604 N N . THR B 2 109 ? 10.979 2.107 179.929 1.00 21.55 108 THR L N 1
ATOM 1605 C CA . THR B 2 109 ? 10.726 2.002 181.360 1.00 22.07 108 THR L CA 1
ATOM 1606 C C . THR B 2 109 ? 9.563 2.921 181.691 1.00 23.49 108 THR L C 1
ATOM 1607 O O . THR B 2 109 ? 9.664 4.140 181.515 1.00 22.88 108 THR L O 1
ATOM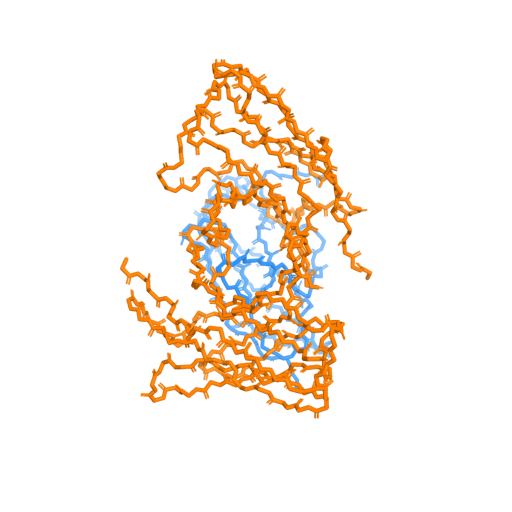 1611 N N . LYS B 2 110 ? 8.461 2.337 182.154 1.00 25.24 109 LYS L N 1
ATOM 1612 C CA . LYS B 2 110 ? 7.261 3.102 182.473 1.00 26.37 109 LYS L CA 1
ATOM 1613 C C . LYS B 2 110 ? 7.392 3.646 183.889 1.00 28.49 109 LYS L C 1
ATOM 1614 O O . LYS B 2 110 ? 7.407 2.880 184.856 1.00 27.78 109 LYS L O 1
ATOM 1620 N N . LEU B 2 111 ? 7.499 4.965 184.013 1.00 24.31 110 LEU L N 1
ATOM 1621 C CA . LEU B 2 111 ? 7.589 5.620 185.312 1.00 24.18 110 LEU L CA 1
ATOM 1622 C C . LEU B 2 111 ? 6.176 5.915 185.796 1.00 26.50 110 LEU L C 1
ATOM 1623 O O . LEU B 2 111 ? 5.468 6.737 185.206 1.00 27.23 110 LEU L O 1
ATOM 1628 N N . GLU B 2 112 ? 5.762 5.239 186.863 1.00 29.42 111 GLU L N 1
ATOM 1629 C CA . GLU B 2 112 ? 4.455 5.451 187.464 1.00 35.60 111 GLU L CA 1
ATOM 1630 C C . GLU B 2 112 ? 4.617 6.165 188.798 1.00 37.31 111 GLU L C 1
ATOM 1631 O O . GLU B 2 112 ? 5.541 5.872 189.563 1.00 31.61 111 GLU L O 1
ATOM 1637 N N . ILE B 2 113 ? 3.723 7.110 189.064 1.00 36.48 112 ILE L N 1
ATOM 1638 C CA . ILE B 2 113 ? 3.774 7.935 190.264 1.00 37.90 112 ILE L CA 1
ATOM 1639 C C . ILE B 2 113 ? 2.677 7.460 191.203 1.00 42.91 112 ILE L C 1
ATOM 1640 O O . ILE B 2 113 ? 1.485 7.593 190.899 1.00 46.90 112 ILE L O 1
ATOM 1645 N N . LYS B 2 114 ? 3.075 6.903 192.344 1.00 44.25 113 LYS L N 1
ATOM 1646 C CA . LYS B 2 114 ? 2.116 6.608 193.398 1.00 53.34 113 LYS L CA 1
ATOM 1647 C C . LYS B 2 114 ? 2.011 7.810 194.328 1.00 62.46 113 LYS L C 1
ATOM 1648 O O . LYS B 2 114 ? 1.057 8.590 194.237 1.00 66.85 113 LYS L O 1
ATOM 1654 N N . GLY B 2 115 ? 2.992 7.981 195.208 1.00 65.40 114 GLY L N 1
ATOM 1655 C CA . GLY B 2 115 ? 3.031 9.134 196.087 1.00 69.04 114 GLY L CA 1
ATOM 1656 C C . GLY B 2 115 ? 3.524 10.379 195.376 1.00 64.95 114 GLY L C 1
ATOM 1657 O O . GLY B 2 115 ? 3.671 11.439 195.983 1.00 65.58 114 GLY L O 1
ATOM 1658 N N . GLN B 2 130 ? 9.625 26.802 166.940 1.00 52.32 129 GLN L N 1
ATOM 1659 C CA . GLN B 2 130 ? 8.896 27.249 165.757 1.00 51.42 129 GLN L CA 1
ATOM 1660 C C . GLN B 2 130 ? 8.804 26.145 164.707 1.00 42.64 129 GLN L C 1
ATOM 1661 O O . GLN B 2 130 ? 7.989 26.222 163.788 1.00 42.90 129 GLN L O 1
ATOM 1667 N N . VAL B 2 131 ? 9.646 25.120 164.845 1.00 35.69 130 VAL L N 1
ATOM 1668 C CA . VAL B 2 131 ? 9.568 23.963 163.961 1.00 31.26 130 VAL L CA 1
ATOM 1669 C C . VAL B 2 131 ? 8.253 23.236 164.206 1.00 29.45 130 VAL L C 1
ATOM 1670 O O . VAL B 2 131 ? 7.913 22.901 165.348 1.00 27.82 130 VAL L O 1
ATOM 1674 N N . GLN B 2 132 ? 7.499 23.001 163.135 1.00 26.06 131 GLN L N 1
ATOM 1675 C CA . GLN B 2 132 ? 6.226 22.298 163.212 1.00 27.11 131 GLN L CA 1
ATOM 1676 C C . GLN B 2 132 ? 6.201 21.184 162.179 1.00 24.19 131 GLN L C 1
ATOM 1677 O O . GLN B 2 132 ? 6.535 21.407 161.011 1.00 24.18 131 GLN L O 1
ATOM 1683 N N . LEU B 2 133 ? 5.807 19.992 162.615 1.00 22.92 132 LEU L N 1
ATOM 1684 C CA . LEU B 2 133 ? 5.584 18.842 161.742 1.00 20.90 132 LEU L CA 1
ATOM 1685 C C . LEU B 2 133 ? 4.137 18.416 161.958 1.00 26.93 132 LEU L C 1
ATOM 1686 O O . LEU B 2 133 ? 3.824 17.755 162.951 1.00 25.60 132 LEU L O 1
ATOM 1691 N N . GLN B 2 134 ? 3.249 18.796 161.044 1.00 24.93 133 GLN L N 1
ATOM 1692 C CA . GLN B 2 134 ? 1.816 18.607 161.234 1.00 27.64 133 GLN L CA 1
ATOM 1693 C C . GLN B 2 134 ? 1.348 17.347 160.517 1.00 30.77 133 GLN L C 1
ATOM 1694 O O . GLN B 2 134 ? 1.631 17.159 159.330 1.00 24.90 133 GLN L O 1
ATOM 1700 N N . GLN B 2 135 ? 0.640 16.488 161.245 1.00 26.28 134 GLN L N 1
ATOM 1701 C CA . GLN B 2 135 ? 0.126 15.228 160.734 1.00 25.15 134 GLN L CA 1
ATOM 1702 C C . GLN B 2 135 ? -1.375 15.157 160.967 1.00 28.25 134 GLN L C 1
ATOM 1703 O O . GLN B 2 135 ? -1.878 15.693 161.959 1.00 30.70 134 GLN L O 1
ATOM 1709 N N . PRO B 2 136 ? -2.113 14.508 160.075 1.00 28.56 135 PRO L N 1
ATOM 1710 C CA . PRO B 2 136 ? -3.575 14.489 160.189 1.00 31.88 135 PRO L CA 1
ATOM 1711 C C . PRO B 2 136 ? -4.038 13.573 161.314 1.00 31.82 135 PRO L C 1
ATOM 1712 O O . PRO B 2 136 ? -3.265 12.815 161.901 1.00 29.12 135 PRO L O 1
ATOM 1716 N N . GLY B 2 137 ? -5.337 13.648 161.593 1.00 37.15 136 GLY L N 1
ATOM 1717 C CA . GLY B 2 137 ? -5.950 12.831 162.619 1.00 40.77 136 GLY L CA 1
ATOM 1718 C C . GLY B 2 137 ? -6.119 11.376 162.197 1.00 37.62 136 GLY L C 1
ATOM 1719 O O . GLY B 2 137 ? -5.702 10.939 161.124 1.00 36.05 136 GLY L O 1
ATOM 1720 N N . ALA B 2 138 ? -6.774 10.614 163.072 1.00 39.37 137 ALA L N 1
ATOM 1721 C CA . ALA B 2 138 ? -6.751 9.160 162.963 1.00 37.25 137 ALA L CA 1
ATOM 1722 C C . ALA B 2 138 ? -7.343 8.681 161.648 1.00 36.62 137 ALA L C 1
ATOM 1723 O O . ALA B 2 138 ? -8.342 9.222 161.163 1.00 41.23 137 ALA L O 1
ATOM 1725 N N . GLU B 2 139 ? -6.728 7.650 161.084 1.00 33.47 138 GLU L N 1
ATOM 1726 C CA . GLU B 2 139 ? -7.357 6.928 160.007 1.00 36.62 138 GLU L CA 1
ATOM 1727 C C . GLU B 2 139 ? -7.889 5.615 160.531 1.00 37.50 138 GLU L C 1
ATOM 1728 O O . GLU B 2 139 ? -7.298 5.031 161.451 1.00 38.36 138 GLU L O 1
ATOM 1734 N N . LEU B 2 140 ? -8.971 5.154 159.916 1.00 38.78 139 LEU L N 1
ATOM 1735 C CA . LEU B 2 140 ? -9.468 3.788 160.112 1.00 40.54 139 LEU L CA 1
ATOM 1736 C C . LEU B 2 140 ? -9.691 3.153 158.726 1.00 43.30 139 LEU L C 1
ATOM 1737 O O . LEU B 2 140 ? -10.339 3.734 157.835 1.00 46.57 139 LEU L O 1
ATOM 1742 N N . LEU B 2 141 ? -9.094 1.979 158.522 1.00 42.37 140 LEU L N 1
ATOM 1743 C CA . LEU B 2 141 ? -9.124 1.329 157.219 1.00 42.80 140 LEU L CA 1
ATOM 1744 C C . LEU B 2 141 ? -9.292 -0.180 157.349 1.00 39.22 140 LEU L C 1
ATOM 1745 O O . LEU B 2 141 ? -9.078 -0.782 158.407 1.00 39.34 140 LEU L O 1
ATOM 1750 N N . LYS B 2 142 ? -9.669 -0.767 156.250 1.00 42.32 141 LYS L N 1
ATOM 1751 C CA . LYS B 2 142 ? -9.967 -2.174 156.072 1.00 42.84 141 LYS L CA 1
ATOM 1752 C C . LYS B 2 142 ? -8.699 -2.939 155.713 1.00 37.85 141 LYS L C 1
ATOM 1753 O O . LYS B 2 142 ? -7.782 -2.380 155.107 1.00 37.49 141 LYS L O 1
ATOM 1759 N N . PRO B 2 143 ? -8.605 -4.207 156.114 1.00 41.06 142 PRO L N 1
ATOM 1760 C CA . PRO B 2 143 ? -7.444 -5.014 155.720 1.00 40.22 142 PRO L CA 1
ATOM 1761 C C . PRO B 2 143 ? -7.321 -5.078 154.205 1.00 41.51 142 PRO L C 1
ATOM 1762 O O . PRO B 2 143 ? -8.317 -5.179 153.486 1.00 43.50 142 PRO L O 1
ATOM 1766 N N . GLY B 2 144 ? -6.081 -5.009 153.720 1.00 38.33 143 GLY L N 1
ATOM 1767 C CA . GLY B 2 144 ? -5.819 -5.017 152.297 1.00 38.27 143 GLY L CA 1
ATOM 1768 C C . GLY B 2 144 ? -5.768 -3.652 151.645 1.00 36.02 143 GLY L C 1
ATOM 1769 O O . GLY B 2 144 ? -5.302 -3.545 150.504 1.00 34.76 143 GLY L O 1
ATOM 1770 N N . ALA B 2 145 ? -6.226 -2.606 152.328 1.00 35.83 144 ALA L N 1
ATOM 1771 C CA . ALA B 2 145 ? -6.199 -1.266 151.768 1.00 35.05 144 ALA L CA 1
ATOM 1772 C C . ALA B 2 145 ? -4.799 -0.667 151.888 1.00 32.82 144 ALA L C 1
ATOM 1773 O O . ALA B 2 145 ? -3.866 -1.284 152.410 1.00 28.39 144 ALA L O 1
ATOM 1775 N N . SER B 2 146 ? -4.652 0.554 151.384 1.00 27.33 145 SER L N 1
ATOM 1776 C CA . SER B 2 146 ? -3.432 1.330 151.531 1.00 26.93 145 SER L CA 1
ATOM 1777 C C . SER B 2 146 ? -3.798 2.704 152.071 1.00 26.43 145 SER L C 1
ATOM 1778 O O . SER B 2 146 ? -4.954 3.126 152.009 1.00 28.42 145 SER L O 1
ATOM 1781 N N . VAL B 2 147 ? -2.805 3.400 152.613 1.00 24.90 146 VAL L N 1
ATOM 1782 C CA . VAL B 2 147 ? -3.032 4.732 153.163 1.00 24.33 146 VAL L CA 1
ATOM 1783 C C . VAL B 2 147 ? -1.776 5.561 152.951 1.00 24.73 146 VAL L C 1
ATOM 1784 O O . VAL B 2 147 ? -0.654 5.069 153.108 1.00 23.86 146 VAL L O 1
ATOM 1788 N N . LYS B 2 148 ? -1.968 6.824 152.584 1.00 23.96 147 LYS L N 1
ATOM 1789 C CA . LYS B 2 148 ? -0.865 7.750 152.340 1.00 25.45 147 LYS L CA 1
ATOM 1790 C C . LYS B 2 148 ? -0.861 8.784 153.462 1.00 24.19 147 LYS L C 1
ATOM 1791 O O . LYS B 2 148 ? -1.665 9.720 153.460 1.00 26.04 147 LYS L O 1
ATOM 1797 N N . LEU B 2 149 ? 0.041 8.603 154.424 1.00 20.98 148 LEU L N 1
ATOM 1798 C CA . LEU B 2 149 ? 0.146 9.515 155.553 1.00 20.41 148 LEU L CA 1
ATOM 1799 C C . LEU B 2 149 ? 0.988 10.726 155.174 1.00 21.37 148 LEU L C 1
ATOM 1800 O O . LEU B 2 149 ? 1.972 10.610 154.440 1.00 23.22 148 LEU L O 1
ATOM 1805 N N . SER B 2 150 ? 0.596 11.892 155.680 1.00 21.74 149 SER L N 1
ATOM 1806 C CA . SER B 2 150 ? 1.215 13.149 155.292 1.00 20.41 149 SER L CA 1
ATOM 1807 C C . SER B 2 150 ? 1.892 13.807 156.486 1.00 21.89 149 SER L C 1
ATOM 1808 O O . SER B 2 150 ? 1.507 13.596 157.640 1.00 19.23 149 SER L O 1
ATOM 1811 N N . CYS B 2 151 ? 2.895 14.626 156.184 1.00 18.37 150 CYS L N 1
ATOM 1812 C CA . CYS B 2 151 ? 3.680 15.319 157.203 1.00 16.74 150 CYS L CA 1
ATOM 1813 C C . CYS B 2 151 ? 4.044 16.681 156.631 1.00 21.50 150 CYS L C 1
ATOM 1814 O O . CYS B 2 151 ? 4.866 16.764 155.713 1.00 23.72 150 CYS L O 1
ATOM 1817 N N . LYS B 2 152 ? 3.427 17.738 157.152 1.00 18.55 151 LYS L N 1
ATOM 1818 C CA . LYS B 2 152 ? 3.625 19.089 156.642 1.00 21.49 151 LYS L CA 1
ATOM 1819 C C . LYS B 2 152 ? 4.640 19.802 157.524 1.00 19.95 151 LYS L C 1
ATOM 1820 O O . LYS B 2 152 ? 4.414 19.968 158.728 1.00 21.19 151 LYS L O 1
ATOM 1826 N N . ALA B 2 153 ? 5.753 20.222 156.929 1.00 16.70 152 ALA L N 1
ATOM 1827 C CA . ALA B 2 153 ? 6.863 20.793 157.681 1.00 16.26 152 ALA L CA 1
ATOM 1828 C C . ALA B 2 153 ? 6.892 22.309 157.541 1.00 18.13 152 ALA L C 1
ATOM 1829 O O . ALA B 2 153 ? 6.643 22.849 156.460 1.00 19.87 152 ALA L O 1
ATOM 1831 N N . SER B 2 154 ? 7.208 22.991 158.641 1.00 20.79 153 SER L N 1
ATOM 1832 C CA . SER B 2 154 ? 7.326 24.442 158.627 1.00 23.26 153 SER L CA 1
ATOM 1833 C C . SER B 2 154 ? 8.242 24.874 159.763 1.00 25.91 153 SER L C 1
ATOM 1834 O O . SER B 2 154 ? 8.531 24.101 160.681 1.00 24.29 153 SER L O 1
ATOM 1837 N N . GLY B 2 155 ? 8.702 26.120 159.684 1.00 29.65 154 GLY L N 1
ATOM 1838 C CA . GLY B 2 155 ? 9.550 26.687 160.712 1.00 30.68 154 GLY L CA 1
ATOM 1839 C C . GLY B 2 155 ? 11.034 26.452 160.544 1.00 29.47 154 GLY L C 1
ATOM 1840 O O . GLY B 2 155 ? 11.802 26.778 161.459 1.00 29.36 154 GLY L O 1
ATOM 1841 N N . TYR B 2 156 ? 11.463 25.895 159.414 1.00 29.75 155 TYR L N 1
ATOM 1842 C CA . TYR B 2 156 ? 12.875 25.653 159.149 1.00 29.67 155 TYR L CA 1
ATOM 1843 C C . TYR B 2 156 ? 13.046 25.419 157.654 1.00 30.65 155 TYR L C 1
ATOM 1844 O O . TYR B 2 156 ? 12.071 25.250 156.918 1.00 27.91 155 TYR L O 1
ATOM 1853 N N . SER B 2 157 ? 14.305 25.399 157.214 1.00 31.15 156 SER L N 1
ATOM 1854 C CA . SER B 2 157 ? 14.621 25.146 155.810 1.00 31.76 156 SER L CA 1
ATOM 1855 C C . SER B 2 157 ? 14.388 23.672 155.494 1.00 27.20 156 SER L C 1
ATOM 1856 O O . SER B 2 157 ? 15.186 22.809 155.871 1.00 27.67 156 SER L O 1
ATOM 1859 N N . PHE B 2 158 ? 13.302 23.397 154.769 1.00 21.08 157 PHE L N 1
ATOM 1860 C CA . PHE B 2 158 ? 12.800 22.034 154.615 1.00 22.48 157 PHE L CA 1
ATOM 1861 C C . PHE B 2 158 ? 13.793 21.127 153.893 1.00 21.52 157 PHE L C 1
ATOM 1862 O O . PHE B 2 158 ? 13.936 19.950 154.244 1.00 20.00 157 PHE L O 1
ATOM 1870 N N . SER B 2 159 ? 14.506 21.664 152.901 1.00 21.79 158 SER L N 1
ATOM 1871 C CA . SER B 2 159 ? 15.094 20.821 151.862 1.00 28.31 158 SER L CA 1
ATOM 1872 C C . SER B 2 159 ? 16.205 19.916 152.389 1.00 30.36 158 SER L C 1
ATOM 1873 O O . SER B 2 159 ? 16.291 18.748 151.991 1.00 33.84 158 SER L O 1
ATOM 1876 N N . ASN B 2 160 ? 17.069 20.420 153.269 1.00 26.82 159 ASN L N 1
ATOM 1877 C CA . ASN B 2 160 ? 18.314 19.723 153.580 1.00 31.56 159 ASN L CA 1
ATOM 1878 C C . ASN B 2 160 ? 18.249 18.844 154.828 1.00 28.97 159 ASN L C 1
ATOM 1879 O O . ASN B 2 160 ? 19.263 18.237 155.186 1.00 33.57 159 ASN L O 1
ATOM 1884 N N . TYR B 2 161 ? 17.105 18.739 155.494 1.00 24.79 160 TYR L N 1
ATOM 1885 C CA . TYR B 2 161 ? 17.000 17.929 156.702 1.00 21.03 160 TYR L CA 1
ATOM 1886 C C . TYR B 2 161 ? 16.255 16.634 156.411 1.00 19.25 160 TYR L C 1
ATOM 1887 O O . TYR B 2 161 ? 15.132 16.658 155.894 1.00 17.79 160 TYR L O 1
ATOM 1896 N N . TRP B 2 162 ? 16.889 15.510 156.741 1.00 13.28 161 TRP L N 1
ATOM 1897 C CA . TRP B 2 162 ? 16.238 14.210 156.639 1.00 11.74 161 TRP L CA 1
ATOM 1898 C C . TRP B 2 162 ? 14.955 14.186 157.458 1.00 12.88 161 TRP L C 1
ATOM 1899 O O . TRP B 2 162 ? 14.907 14.690 158.584 1.00 13.55 161 TRP L O 1
ATOM 1910 N N . MET B 2 163 ? 13.910 13.592 156.885 1.00 15.23 162 MET L N 1
ATOM 1911 C CA . MET B 2 163 ? 12.648 13.364 157.579 1.00 12.32 162 MET L CA 1
ATOM 1912 C C . MET B 2 163 ? 12.507 11.871 157.837 1.00 13.89 162 MET L C 1
ATOM 1913 O O . MET B 2 163 ? 12.571 11.070 156.899 1.00 15.70 162 MET L O 1
ATOM 1918 N N . HIS B 2 164 ? 12.317 11.503 159.101 1.00 13.62 163 HIS L N 1
ATOM 1919 C CA . HIS B 2 164 ? 12.194 10.114 159.518 1.00 13.37 163 HIS L CA 1
ATOM 1920 C C . HIS B 2 164 ? 10.734 9.757 159.769 1.00 13.23 163 HIS L C 1
ATOM 1921 O O . HIS B 2 164 ? 9.903 10.617 160.064 1.00 15.47 163 HIS L O 1
ATOM 1928 N N . TRP B 2 165 ? 10.436 8.463 159.673 1.00 12.07 164 TRP L N 1
ATOM 1929 C CA . TRP B 2 165 ? 9.126 7.938 160.039 1.00 15.43 164 TRP L CA 1
ATOM 1930 C C . TRP B 2 165 ? 9.285 6.837 161.077 1.00 17.52 164 TRP L C 1
ATOM 1931 O O . TRP B 2 165 ? 10.183 5.994 160.971 1.00 17.51 164 TRP L O 1
ATOM 1942 N N . VAL B 2 166 ? 8.411 6.853 162.086 1.00 16.96 165 VAL L N 1
ATOM 1943 C CA . VAL B 2 166 ? 8.503 5.962 163.237 1.00 16.98 165 VAL L CA 1
ATOM 1944 C C . VAL B 2 166 ? 7.133 5.349 163.494 1.00 17.32 165 VAL L C 1
ATOM 1945 O O . VAL B 2 166 ? 6.110 6.037 163.409 1.00 17.97 165 VAL L O 1
ATOM 1949 N N . LYS B 2 167 ? 7.117 4.055 163.803 1.00 17.37 166 LYS L N 1
ATOM 1950 C CA . LYS B 2 167 ? 5.904 3.328 164.151 1.00 18.36 166 LYS L CA 1
ATOM 1951 C C . LYS B 2 167 ? 5.922 2.977 165.634 1.00 20.26 166 LYS L C 1
ATOM 1952 O O . LYS B 2 167 ? 6.950 2.545 166.164 1.00 20.77 166 LYS L O 1
ATOM 1958 N N . GLN B 2 168 ? 4.785 3.153 166.307 1.00 22.41 167 GLN L N 1
ATOM 1959 C CA . GLN B 2 168 ? 4.700 2.835 167.729 1.00 24.97 167 GLN L CA 1
ATOM 1960 C C . GLN B 2 168 ? 3.354 2.199 168.037 1.00 28.31 167 GLN L C 1
ATOM 1961 O O . GLN B 2 168 ? 2.311 2.843 167.896 1.00 32.10 167 GLN L O 1
ATOM 1967 N N . ARG B 2 169 ? 3.386 0.943 168.464 1.00 33.61 168 ARG L N 1
ATOM 1968 C CA . ARG B 2 169 ? 2.209 0.280 168.995 1.00 40.84 168 ARG L CA 1
ATOM 1969 C C . ARG B 2 169 ? 1.962 0.729 170.433 1.00 46.40 168 ARG L C 1
ATOM 1970 O O . ARG B 2 169 ? 2.872 1.232 171.097 1.00 46.74 168 ARG L O 1
ATOM 1978 N N . PRO B 2 170 ? 0.718 0.563 170.939 1.00 52.14 169 PRO L N 1
ATOM 1979 C CA . PRO B 2 170 ? 0.375 1.071 172.278 1.00 57.30 169 PRO L CA 1
ATOM 1980 C C . PRO B 2 170 ? 1.367 0.717 173.378 1.00 61.14 169 PRO L C 1
ATOM 1981 O O . PRO B 2 170 ? 1.555 -0.457 173.712 1.00 63.19 169 PRO L O 1
ATOM 1985 N N . GLY B 2 171 ? 2.005 1.743 173.941 1.00 62.86 170 GLY L N 1
ATOM 1986 C CA . GLY B 2 171 ? 2.913 1.564 175.059 1.00 66.01 170 GLY L CA 1
ATOM 1987 C C . GLY B 2 171 ? 4.133 0.724 174.765 1.00 63.40 170 GLY L C 1
ATOM 1988 O O . GLY B 2 171 ? 4.773 0.230 175.697 1.00 68.16 170 GLY L O 1
ATOM 1989 N N . GLN B 2 172 ? 4.482 0.550 173.496 1.00 56.36 171 GLN L N 1
ATOM 1990 C CA . GLN B 2 172 ? 5.586 -0.310 173.102 1.00 53.65 171 GLN L CA 1
ATOM 1991 C C . GLN B 2 172 ? 6.730 0.515 172.527 1.00 46.17 171 GLN L C 1
ATOM 1992 O O . GLN B 2 172 ? 6.588 1.701 172.218 1.00 43.32 171 GLN L O 1
ATOM 1998 N N . GLY B 2 173 ? 7.880 -0.141 172.391 1.00 43.25 172 GLY L N 1
ATOM 1999 C CA . GLY B 2 173 ? 9.057 0.486 171.842 1.00 37.94 172 GLY L CA 1
ATOM 2000 C C . GLY B 2 173 ? 8.844 0.935 170.412 1.00 34.84 172 GLY L C 1
ATOM 2001 O O . GLY B 2 173 ? 8.384 0.171 169.557 1.00 33.64 172 GLY L O 1
ATOM 2002 N N . PRO B 2 174 ? 9.165 2.196 170.129 1.00 25.77 173 PRO L N 1
ATOM 2003 C CA . PRO B 2 174 ? 9.043 2.695 168.756 1.00 22.43 173 PRO L CA 1
ATOM 2004 C C . PRO B 2 174 ? 9.942 1.920 167.804 1.00 26.44 173 PRO L C 1
ATOM 2005 O O . PRO B 2 174 ? 10.959 1.345 168.201 1.00 24.90 173 PRO L O 1
ATOM 2009 N N . GLU B 2 175 ? 9.545 1.900 166.532 1.00 20.22 174 GLU L N 1
ATOM 2010 C CA . GLU B 2 175 ? 10.325 1.279 165.470 1.00 19.68 174 GLU L CA 1
ATOM 2011 C C . GLU B 2 175 ? 10.627 2.316 164.402 1.00 17.47 174 GLU L C 1
ATOM 2012 O O . GLU B 2 175 ? 9.729 3.045 163.967 1.00 17.75 174 GLU L O 1
ATOM 2018 N N . TRP B 2 176 ? 11.884 2.367 163.973 1.00 15.72 175 TRP L N 1
ATOM 2019 C CA . TRP B 2 176 ? 12.312 3.290 162.930 1.00 15.39 175 TRP L CA 1
ATOM 2020 C C . TRP B 2 176 ? 12.012 2.680 161.564 1.00 16.29 175 TRP L C 1
ATOM 2021 O O . TRP B 2 176 ? 12.543 1.617 161.224 1.00 16.82 175 TRP L O 1
ATOM 2032 N N . ILE B 2 177 ? 11.151 3.345 160.789 1.00 15.14 176 ILE L N 1
ATOM 2033 C CA . ILE B 2 177 ? 10.741 2.819 159.489 1.00 15.92 176 ILE L CA 1
ATOM 2034 C C . ILE B 2 177 ? 11.771 3.148 158.417 1.00 14.70 176 ILE L C 1
ATOM 2035 O O . ILE B 2 177 ? 12.109 2.302 157.580 1.00 16.92 176 ILE L O 1
ATOM 2040 N N . GLY B 2 178 ? 12.268 4.375 158.419 1.00 14.09 177 GLY L N 1
ATOM 2041 C CA . GLY B 2 178 ? 13.190 4.827 157.401 1.00 16.30 177 GLY L CA 1
ATOM 2042 C C . GLY B 2 178 ? 13.198 6.341 157.363 1.00 14.86 177 GLY L C 1
ATOM 2043 O O . GLY B 2 178 ? 12.643 7.004 158.236 1.00 15.05 177 GLY L O 1
ATOM 2044 N N . MET B 2 179 ? 13.829 6.874 156.322 1.00 10.87 178 MET L N 1
ATOM 2045 C CA . MET B 2 179 ? 13.969 8.318 156.223 1.00 11.73 178 MET L CA 1
ATOM 2046 C C . MET B 2 179 ? 14.172 8.703 154.767 1.00 15.69 178 MET L C 1
ATOM 2047 O O . MET B 2 179 ? 14.602 7.893 153.943 1.00 16.87 178 MET L O 1
ATOM 2052 N N . ILE B 2 180 ? 13.853 9.958 154.465 1.00 13.92 179 ILE L N 1
ATOM 2053 C CA . ILE B 2 180 ? 13.976 10.492 153.116 1.00 14.00 179 ILE L CA 1
ATOM 2054 C C . ILE B 2 180 ? 14.583 11.885 153.207 1.00 15.75 179 ILE L C 1
ATOM 2055 O O . ILE B 2 180 ? 14.278 12.649 154.130 1.00 14.25 179 ILE L O 1
ATOM 2060 N N . HIS B 2 181 ? 15.473 12.204 152.268 1.00 14.26 180 HIS L N 1
ATOM 2061 C CA . HIS B 2 181 ? 16.049 13.536 152.202 1.00 16.10 180 HIS L CA 1
ATOM 2062 C C . HIS B 2 181 ? 15.324 14.332 151.131 1.00 17.30 180 HIS L C 1
ATOM 2063 O O . HIS B 2 181 ? 15.379 13.951 149.952 1.00 19.39 180 HIS L O 1
ATOM 2070 N N . PRO B 2 182 ? 14.644 15.426 151.481 1.00 17.89 181 PRO L N 1
ATOM 2071 C CA . PRO B 2 182 ? 13.755 16.076 150.501 1.00 19.17 181 PRO L CA 1
ATOM 2072 C C . PRO B 2 182 ? 14.477 16.642 149.293 1.00 21.93 181 PRO L C 1
ATOM 2073 O O . PRO B 2 182 ? 13.954 16.566 148.174 1.00 25.79 181 PRO L O 1
ATOM 2077 N N . ASN B 2 183 ? 15.665 17.215 149.485 1.00 23.84 182 ASN L N 1
ATOM 2078 C CA . ASN B 2 183 ? 16.354 17.870 148.378 1.00 27.69 182 ASN L CA 1
ATOM 2079 C C . ASN B 2 183 ? 16.751 16.863 147.305 1.00 27.27 182 ASN L C 1
ATOM 2080 O O . ASN B 2 183 ? 16.514 17.084 146.112 1.00 29.19 182 ASN L O 1
ATOM 2085 N N . SER B 2 184 ? 17.341 15.743 147.715 1.00 29.83 183 SER L N 1
ATOM 2086 C CA . SER B 2 184 ? 17.825 14.740 146.777 1.00 30.99 183 SER L CA 1
ATOM 2087 C C . SER B 2 184 ? 16.807 13.649 146.488 1.00 29.74 183 SER L C 1
ATOM 2088 O O . SER B 2 184 ? 16.938 12.953 145.474 1.00 30.44 183 SER L O 1
ATOM 2091 N N . GLY B 2 185 ? 15.803 13.483 147.348 1.00 25.06 184 GLY L N 1
ATOM 2092 C CA . GLY B 2 185 ? 14.921 12.341 147.264 1.00 23.64 184 GLY L CA 1
ATOM 2093 C C . GLY B 2 185 ? 15.534 11.040 147.724 1.00 24.64 184 GLY L C 1
ATOM 2094 O O . GLY B 2 185 ? 14.870 10.000 147.638 1.00 23.06 184 GLY L O 1
ATOM 2095 N N . ASN B 2 186 ? 16.781 11.061 148.198 1.00 23.02 185 ASN L N 1
ATOM 2096 C CA . ASN B 2 186 ? 17.431 9.849 148.673 1.00 22.18 185 ASN L CA 1
ATOM 2097 C C . ASN B 2 186 ? 16.683 9.287 149.872 1.00 20.70 185 ASN L C 1
ATOM 2098 O O . ASN B 2 186 ? 16.079 10.021 150.659 1.00 17.48 185 ASN L O 1
ATOM 2103 N N . THR B 2 187 ? 16.719 7.965 150.004 1.00 20.33 186 THR L N 1
ATOM 2104 C CA . THR B 2 187 ? 15.983 7.285 151.056 1.00 18.31 186 THR L CA 1
ATOM 2105 C C . THR B 2 187 ? 16.861 6.227 151.701 1.00 21.12 186 THR L C 1
ATOM 2106 O O . THR B 2 187 ? 17.800 5.712 151.089 1.00 20.37 186 THR L O 1
ATOM 2110 N N . LYS B 2 188 ? 16.541 5.908 152.952 1.00 19.02 187 LYS L N 1
ATOM 2111 C CA . LYS B 2 188 ? 17.090 4.733 153.613 1.00 21.41 187 LYS L CA 1
ATOM 2112 C C . LYS B 2 188 ? 15.955 4.070 154.372 1.00 19.64 187 LYS L C 1
ATOM 2113 O O . LYS B 2 188 ? 15.290 4.723 155.181 1.00 19.08 187 LYS L O 1
ATOM 2119 N N . TYR B 2 189 ? 15.725 2.789 154.102 1.00 18.55 188 TYR L N 1
ATOM 2120 C CA . TYR B 2 189 ? 14.629 2.047 154.707 1.00 18.81 188 TYR L CA 1
ATOM 2121 C C . TYR B 2 189 ? 15.157 1.023 155.699 1.00 18.74 188 TYR L C 1
ATOM 2122 O O . TYR B 2 189 ? 16.172 0.366 155.453 1.00 21.36 188 TYR L O 1
ATOM 2131 N N . ASN B 2 190 ? 14.455 0.889 156.818 1.00 16.68 189 ASN L N 1
ATOM 2132 C CA . ASN B 2 190 ? 14.583 -0.311 157.630 1.00 16.64 189 ASN L CA 1
ATOM 2133 C C . ASN B 2 190 ? 14.146 -1.505 156.794 1.00 18.36 189 ASN L C 1
ATOM 2134 O O . ASN B 2 190 ? 13.073 -1.484 156.184 1.00 19.15 189 ASN L O 1
ATOM 2139 N N . GLU B 2 191 ? 14.990 -2.541 156.750 1.00 21.37 190 GLU L N 1
ATOM 2140 C CA . GLU B 2 191 ? 14.674 -3.734 155.968 1.00 22.94 190 GLU L CA 1
ATOM 2141 C C . GLU B 2 191 ? 13.310 -4.308 156.330 1.00 24.33 190 GLU L C 1
ATOM 2142 O O . GLU B 2 191 ? 12.601 -4.830 155.460 1.00 22.28 190 GLU L O 1
ATOM 2148 N N . LYS B 2 192 ? 12.917 -4.205 157.600 1.00 23.32 191 LYS L N 1
ATOM 2149 C CA . LYS B 2 192 ? 11.633 -4.729 158.047 1.00 24.19 191 LYS L CA 1
ATOM 2150 C C . LYS B 2 192 ? 10.442 -3.980 157.462 1.00 23.15 191 LYS L C 1
ATOM 2151 O O . LYS B 2 192 ? 9.313 -4.468 157.573 1.00 23.86 191 LYS L O 1
ATOM 2157 N N . PHE B 2 193 ? 10.657 -2.819 156.846 1.00 20.10 192 PHE L N 1
ATOM 2158 C CA . PHE B 2 193 ? 9.570 -2.039 156.268 1.00 18.97 192 PHE L CA 1
ATOM 2159 C C . PHE B 2 193 ? 9.760 -1.777 154.781 1.00 19.76 192 PHE L C 1
ATOM 2160 O O . PHE B 2 193 ? 9.018 -0.969 154.209 1.00 20.83 192 PHE L O 1
ATOM 2168 N N . LYS B 2 194 ? 10.717 -2.454 154.138 1.00 22.40 193 LYS L N 1
ATOM 2169 C CA . LYS B 2 194 ? 11.110 -2.088 152.779 1.00 21.86 193 LYS L CA 1
ATOM 2170 C C . LYS B 2 194 ? 9.967 -2.253 151.784 1.00 26.36 193 LYS L C 1
ATOM 2171 O O . LYS B 2 194 ? 9.895 -1.508 150.800 1.00 26.54 193 LYS L O 1
ATOM 2177 N N . ASN B 2 195 ? 9.073 -3.213 152.015 1.00 23.25 194 ASN L N 1
ATOM 2178 C CA . ASN B 2 195 ? 7.926 -3.432 151.143 1.00 22.55 194 ASN L CA 1
ATOM 2179 C C . ASN B 2 195 ? 6.619 -2.954 151.753 1.00 25.79 194 ASN L C 1
ATOM 2180 O O . ASN B 2 195 ? 5.578 -3.027 151.091 1.00 29.65 194 ASN L O 1
ATOM 2185 N N . LYS B 2 196 ? 6.642 -2.472 152.992 1.00 24.42 195 LYS L N 1
ATOM 2186 C CA . LYS B 2 196 ? 5.440 -1.965 153.637 1.00 24.38 195 LYS L CA 1
ATOM 2187 C C . LYS B 2 196 ? 5.270 -0.465 153.434 1.00 21.80 195 LYS L C 1
ATOM 2188 O O . LYS B 2 196 ? 4.145 0.011 153.248 1.00 24.57 195 LYS L O 1
ATOM 2194 N N . ALA B 2 197 ? 6.367 0.288 153.441 1.00 19.16 196 ALA L N 1
ATOM 2195 C CA . ALA B 2 197 ? 6.322 1.741 153.404 1.00 18.63 196 ALA L CA 1
ATOM 2196 C C . ALA B 2 197 ? 7.071 2.274 152.192 1.00 18.14 196 ALA L C 1
ATOM 2197 O O . ALA B 2 197 ? 8.106 1.729 151.795 1.00 17.43 196 ALA L O 1
ATOM 2199 N N . THR B 2 198 ? 6.541 3.351 151.618 1.00 18.72 197 THR L N 1
ATOM 2200 C CA . THR B 2 198 ? 7.172 4.061 150.513 1.00 20.31 197 THR L CA 1
ATOM 2201 C C . THR B 2 198 ? 7.191 5.538 150.867 1.00 20.22 197 THR L C 1
ATOM 2202 O O . THR B 2 198 ? 6.133 6.139 151.079 1.00 20.34 197 THR L O 1
ATOM 2206 N N . LEU B 2 199 ? 8.386 6.117 150.940 1.00 18.17 198 LEU L N 1
ATOM 2207 C CA . LEU B 2 199 ? 8.553 7.516 151.308 1.00 13.93 198 LEU L CA 1
ATOM 2208 C C . LEU B 2 199 ? 8.696 8.368 150.055 1.00 15.48 198 LEU L C 1
ATOM 2209 O O . LEU B 2 199 ? 9.465 8.027 149.149 1.00 16.63 198 LEU L O 1
ATOM 2214 N N . THR B 2 200 ? 7.950 9.470 150.007 1.00 16.29 199 THR L N 1
ATOM 2215 C CA . THR B 2 200 ? 8.058 10.451 148.936 1.00 15.85 199 THR L CA 1
ATOM 2216 C C . THR B 2 200 ? 7.966 11.843 149.540 1.00 15.79 199 THR L C 1
ATOM 2217 O O . THR B 2 200 ? 7.609 12.018 150.711 1.00 18.13 199 THR L O 1
ATOM 2221 N N . VAL B 2 201 ? 8.306 12.841 148.728 1.00 17.36 200 VAL L N 1
ATOM 2222 C CA . VAL B 2 201 ? 8.228 14.238 149.129 1.00 17.44 200 VAL L CA 1
ATOM 2223 C C . VAL B 2 201 ? 7.579 15.042 148.014 1.00 21.19 200 VAL L C 1
ATOM 2224 O O . VAL B 2 201 ? 7.670 14.696 146.831 1.00 24.67 200 VAL L O 1
ATOM 2228 N N . ASP B 2 202 ? 6.909 16.120 148.407 1.00 19.18 201 ASP L N 1
ATOM 2229 C CA . ASP B 2 202 ? 6.455 17.163 147.494 1.00 18.69 201 ASP L CA 1
ATOM 2230 C C . ASP B 2 202 ? 7.205 18.427 147.896 1.00 20.18 201 ASP L C 1
ATOM 2231 O O . ASP B 2 202 ? 6.824 19.103 148.856 1.00 19.56 201 ASP L O 1
ATOM 2236 N N . LYS B 2 203 ? 8.278 18.738 147.164 1.00 18.79 202 LYS L N 1
ATOM 2237 C CA . LYS B 2 203 ? 9.115 19.876 147.529 1.00 21.73 202 LYS L CA 1
ATOM 2238 C C . LYS B 2 203 ? 8.360 21.192 147.408 1.00 21.02 202 LYS L C 1
ATOM 2239 O O . LYS B 2 203 ? 8.665 22.148 148.131 1.00 21.87 202 LYS L O 1
ATOM 2245 N N . SER B 2 204 ? 7.366 21.257 146.521 1.00 19.64 203 SER L N 1
ATOM 2246 C CA . SER B 2 204 ? 6.614 22.490 146.320 1.00 21.18 203 SER L CA 1
ATOM 2247 C C . SER B 2 204 ? 5.774 22.870 147.531 1.00 19.75 203 SER L C 1
ATOM 2248 O O . SER B 2 204 ? 5.355 24.027 147.639 1.00 22.52 203 SER L O 1
ATOM 2251 N N . SER B 2 205 ? 5.504 21.926 148.433 1.00 19.14 204 SER L N 1
ATOM 2252 C CA . SER B 2 205 ? 4.617 22.180 149.560 1.00 17.94 204 SER L CA 1
ATOM 2253 C C . SER B 2 205 ? 5.246 21.821 150.898 1.00 17.32 204 SER L C 1
ATOM 2254 O O . SER B 2 205 ? 4.544 21.834 151.918 1.00 17.95 204 SER L O 1
ATOM 2257 N N . SER B 2 206 ? 6.544 21.514 150.922 1.00 18.26 205 SER L N 1
ATOM 2258 C CA . SER B 2 206 ? 7.232 21.078 152.136 1.00 15.90 205 SER L CA 1
ATOM 2259 C C . SER B 2 206 ? 6.486 19.917 152.786 1.00 19.15 205 SER L C 1
ATOM 2260 O O . SER B 2 206 ? 6.222 19.901 153.990 1.00 19.63 205 SER L O 1
ATOM 2263 N N . MET B 2 207 ? 6.131 18.938 151.961 1.00 17.62 206 MET L N 1
ATOM 2264 C CA . MET B 2 207 ? 5.319 17.811 152.383 1.00 19.38 206 MET L CA 1
ATOM 2265 C C . MET B 2 207 ? 6.118 16.524 152.255 1.00 18.25 206 MET L C 1
ATOM 2266 O O . MET B 2 207 ? 6.817 16.311 151.259 1.00 19.59 206 MET L O 1
ATOM 2271 N N . VAL B 2 208 ? 6.016 15.671 153.269 1.00 14.89 207 VAL L N 1
ATOM 2272 C CA . VAL B 2 208 ? 6.601 14.339 153.242 1.00 15.83 207 VAL L CA 1
ATOM 2273 C C . VAL B 2 208 ? 5.474 13.328 153.379 1.00 16.07 207 VAL L C 1
ATOM 2274 O O . VAL B 2 208 ? 4.562 13.512 154.191 1.00 13.75 207 VAL L O 1
ATOM 2278 N N . TYR B 2 209 ? 5.532 12.269 152.578 1.00 16.23 208 TYR L N 1
ATOM 2279 C CA . TYR B 2 209 ? 4.498 11.248 152.559 1.00 16.62 208 TYR L CA 1
ATOM 2280 C C . TYR B 2 209 ? 5.096 9.881 152.852 1.00 18.25 208 TYR L C 1
ATOM 2281 O O . TYR B 2 209 ? 6.228 9.580 152.462 1.00 19.68 208 TYR L O 1
ATOM 2290 N N . MET B 2 210 ? 4.316 9.050 153.537 1.00 16.27 209 MET L N 1
ATOM 2291 C CA . MET B 2 210 ? 4.620 7.634 153.682 1.00 17.01 209 MET L CA 1
ATOM 2292 C C . MET B 2 210 ? 3.385 6.836 153.307 1.00 16.64 209 MET L C 1
ATOM 2293 O O . MET B 2 210 ? 2.351 6.932 153.979 1.00 17.06 209 MET L O 1
ATOM 2298 N N . GLN B 2 211 ? 3.492 6.054 152.241 1.00 17.64 210 GLN L N 1
ATOM 2299 C CA . GLN B 2 211 ? 2.404 5.200 151.793 1.00 18.54 210 GLN L CA 1
ATOM 2300 C C . GLN B 2 211 ? 2.587 3.812 152.393 1.00 19.64 210 GLN L C 1
ATOM 2301 O O . GLN B 2 211 ? 3.622 3.171 152.185 1.00 21.98 210 GLN L O 1
ATOM 2307 N N . LEU B 2 212 ? 1.595 3.363 153.153 1.00 20.11 211 LEU L N 1
ATOM 2308 C CA . LEU B 2 212 ? 1.581 2.023 153.720 1.00 24.02 211 LEU L CA 1
ATOM 2309 C C . LEU B 2 212 ? 0.680 1.144 152.867 1.00 27.72 211 LEU L C 1
ATOM 2310 O O . LEU B 2 212 ? -0.470 1.507 152.599 1.00 31.07 211 LEU L O 1
ATOM 2315 N N . SER B 2 213 ? 1.197 -0.003 152.447 1.00 26.19 212 SER L N 1
ATOM 2316 C CA . SER B 2 213 ? 0.490 -0.892 151.540 1.00 26.50 212 SER L CA 1
ATOM 2317 C C . SER B 2 213 ? 0.065 -2.168 152.255 1.00 27.72 212 SER L C 1
ATOM 2318 O O . SER B 2 213 ? 0.574 -2.504 153.327 1.00 26.79 212 SER L O 1
ATOM 2321 N N . SER B 2 214 ? -0.889 -2.870 151.636 1.00 29.35 213 SER L N 1
ATOM 2322 C CA . SER B 2 214 ? -1.342 -4.191 152.080 1.00 34.90 213 SER L CA 1
ATOM 2323 C C . SER B 2 214 ? -1.604 -4.217 153.585 1.00 28.59 213 SER L C 1
ATOM 2324 O O . SER B 2 214 ? -1.071 -5.049 154.321 1.00 30.73 213 SER L O 1
ATOM 2327 N N . LEU B 2 215 ? -2.445 -3.289 154.036 1.00 29.48 214 LEU L N 1
ATOM 2328 C CA . LEU B 2 215 ? -2.638 -3.070 155.464 1.00 26.45 214 LEU L CA 1
ATOM 2329 C C . LEU B 2 215 ? -3.251 -4.290 156.143 1.00 29.01 214 LEU L C 1
ATOM 2330 O O . LEU B 2 215 ? -4.166 -4.928 155.614 1.00 31.27 214 LEU L O 1
ATOM 2335 N N . THR B 2 216 ? -2.723 -4.618 157.322 1.00 30.62 215 THR L N 1
ATOM 2336 C CA . THR B 2 216 ? -3.262 -5.646 158.202 1.00 35.43 215 THR L CA 1
ATOM 2337 C C . THR B 2 216 ? -3.366 -5.070 159.608 1.00 30.42 215 THR L C 1
ATOM 2338 O O . THR B 2 216 ? -2.892 -3.966 159.886 1.00 27.74 215 THR L O 1
ATOM 2342 N N . SER B 2 217 ? -3.988 -5.836 160.509 1.00 32.89 216 SER L N 1
ATOM 2343 C CA . SER B 2 217 ? -4.101 -5.390 161.894 1.00 32.43 216 SER L CA 1
ATOM 2344 C C . SER B 2 217 ? -2.739 -5.236 162.560 1.00 32.22 216 SER L C 1
ATOM 2345 O O . SER B 2 217 ? -2.617 -4.476 163.527 1.00 29.54 216 SER L O 1
ATOM 2348 N N . GLU B 2 218 ? -1.714 -5.933 162.062 1.00 32.65 217 GLU L N 1
ATOM 2349 C CA . GLU B 2 218 ? -0.361 -5.751 162.576 1.00 32.39 217 GLU L CA 1
ATOM 2350 C C . GLU B 2 218 ? 0.181 -4.358 162.288 1.00 29.48 217 GLU L C 1
ATOM 2351 O O . GLU B 2 218 ? 1.145 -3.934 162.934 1.00 28.69 217 GLU L O 1
ATOM 2357 N N . ASP B 2 219 ? -0.412 -3.642 161.334 1.00 27.02 218 ASP L N 1
ATOM 2358 C CA . ASP B 2 219 ? 0.000 -2.285 161.007 1.00 25.30 218 ASP L CA 1
ATOM 2359 C C . ASP B 2 219 ? -0.649 -1.232 161.895 1.00 26.86 218 ASP L C 1
ATOM 2360 O O . ASP B 2 219 ? -0.209 -0.077 161.875 1.00 26.58 218 ASP L O 1
ATOM 2365 N N . SER B 2 220 ? -1.675 -1.596 162.663 1.00 28.46 219 SER L N 1
ATOM 2366 C CA . SER B 2 220 ? -2.331 -0.640 163.547 1.00 28.10 219 SER L CA 1
ATOM 2367 C C . SER B 2 220 ? -1.335 -0.084 164.556 1.00 26.69 219 SER L C 1
ATOM 2368 O O . SER B 2 220 ? -0.751 -0.836 165.344 1.00 28.47 219 SER L O 1
ATOM 2371 N N . ALA B 2 221 ? -1.144 1.232 164.528 1.00 21.32 220 ALA L N 1
ATOM 2372 C CA . ALA B 2 221 ? -0.163 1.907 165.371 1.00 21.17 220 ALA L CA 1
ATOM 2373 C C . ALA B 2 221 ? -0.285 3.406 165.131 1.00 20.93 220 ALA L C 1
ATOM 2374 O O . ALA B 2 221 ? -1.004 3.856 164.234 1.00 21.94 220 ALA L O 1
ATOM 2376 N N . VAL B 2 222 ? 0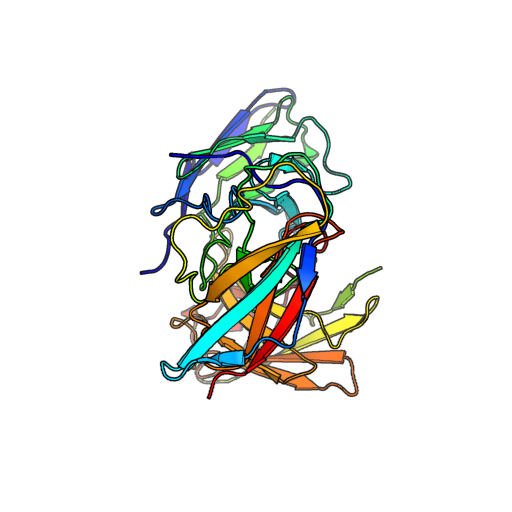.431 4.173 165.948 1.00 20.12 221 VAL L N 1
ATOM 2377 C CA . VAL B 2 222 ? 0.631 5.595 165.701 1.00 19.00 221 VAL L CA 1
ATOM 2378 C C . VAL B 2 222 ? 1.901 5.756 164.876 1.00 18.71 221 VAL L C 1
ATOM 2379 O O . VAL B 2 222 ? 2.950 5.192 165.213 1.00 18.17 221 VAL L O 1
ATOM 2383 N N . PHE B 2 223 ? 1.804 6.502 163.783 1.00 18.51 222 PHE L N 1
ATOM 2384 C CA . PHE B 2 223 ? 2.928 6.714 162.882 1.00 16.40 222 PHE L CA 1
ATOM 2385 C C . PHE B 2 223 ? 3.369 8.165 162.984 1.00 16.29 222 PHE L C 1
ATOM 2386 O O . PHE B 2 223 ? 2.575 9.078 162.736 1.00 17.34 222 PHE L O 1
ATOM 2394 N N . TYR B 2 224 ? 4.629 8.369 163.358 1.00 15.63 223 TYR L N 1
ATOM 2395 C CA . TYR B 2 224 ? 5.202 9.693 163.532 1.00 13.90 223 TYR L CA 1
ATOM 2396 C C . TYR B 2 224 ? 6.130 10.021 162.375 1.00 16.01 223 TYR L C 1
ATOM 2397 O O . TYR B 2 224 ? 6.892 9.164 161.915 1.00 16.15 223 TYR L O 1
ATOM 2406 N N . CYS B 2 225 ? 6.077 11.265 161.918 1.00 15.43 224 CYS L N 1
ATOM 2407 C CA . CYS B 2 225 ? 7.194 11.829 161.180 1.00 16.81 224 CYS L CA 1
ATOM 2408 C C . CYS B 2 225 ? 8.037 12.648 162.147 1.00 17.05 224 CYS L C 1
ATOM 2409 O O . CYS B 2 225 ? 7.521 13.243 163.098 1.00 18.17 224 CYS L O 1
ATOM 2412 N N . ALA B 2 226 ? 9.349 12.646 161.929 1.00 14.91 225 ALA L N 1
ATOM 2413 C CA . ALA B 2 226 ? 10.220 13.262 162.917 1.00 13.79 225 ALA L CA 1
ATOM 2414 C C . ALA B 2 226 ? 11.544 13.657 162.290 1.00 16.43 225 ALA L C 1
ATOM 2415 O O . ALA B 2 226 ? 12.057 12.964 161.408 1.00 16.53 225 ALA L O 1
ATOM 2417 N N . ARG B 2 227 ? 12.081 14.780 162.756 1.00 15.78 226 ARG L N 1
ATOM 2418 C CA . ARG B 2 227 ? 13.482 15.124 162.556 1.00 15.19 226 ARG L CA 1
ATOM 2419 C C . ARG B 2 227 ? 14.242 14.595 163.763 1.00 17.67 226 ARG L C 1
ATOM 2420 O O . ARG B 2 227 ? 14.095 15.118 164.871 1.00 20.07 226 ARG L O 1
ATOM 2428 N N . LEU B 2 228 ? 15.040 13.552 163.561 1.00 17.11 227 LEU L N 1
ATOM 2429 C CA . LEU B 2 228 ? 15.636 12.821 164.669 1.00 18.23 227 LEU L CA 1
ATOM 2430 C C . LEU B 2 228 ? 17.084 13.230 164.891 1.00 20.71 227 LEU L C 1
ATOM 2431 O O . LEU B 2 228 ? 17.848 13.400 163.936 1.00 20.59 227 LEU L O 1
ATOM 2436 N N . GLY B 2 229 ? 17.448 13.391 166.159 1.00 17.24 228 GLY L N 1
ATOM 2437 C CA . GLY B 2 229 ? 18.864 13.435 166.518 1.00 17.47 228 GLY L CA 1
ATOM 2438 C C . GLY B 2 229 ? 19.372 14.739 167.106 1.00 19.24 228 GLY L C 1
ATOM 2439 O O . GLY B 2 229 ? 19.178 15.822 166.557 1.00 19.42 228 GLY L O 1
ATOM 2440 N N . ASN B 2 230 ? 20.038 14.616 168.247 1.00 18.91 229 ASN L N 1
ATOM 2441 C CA . ASN B 2 230 ? 20.897 15.671 168.812 1.00 17.39 229 ASN L CA 1
ATOM 2442 C C . ASN B 2 230 ? 20.065 16.941 169.023 1.00 21.10 229 ASN L C 1
ATOM 2443 O O . ASN B 2 230 ? 18.887 16.849 169.398 1.00 21.98 229 ASN L O 1
ATOM 2448 N N . ASP B 2 231 ? 20.634 18.126 168.798 1.00 22.77 230 ASP L N 1
ATOM 2449 C CA . ASP B 2 231 ? 20.020 19.376 169.234 1.00 24.73 230 ASP L CA 1
ATOM 2450 C C . ASP B 2 231 ? 18.885 19.852 168.332 1.00 22.42 230 ASP L C 1
ATOM 2451 O O . ASP B 2 231 ? 18.364 20.948 168.559 1.00 27.20 230 ASP L O 1
ATOM 2456 N N . MET B 2 232 ? 18.486 19.078 167.328 1.00 18.83 231 MET L N 1
ATOM 2457 C CA . MET B 2 232 ? 17.388 19.468 166.448 1.00 18.66 231 MET L CA 1
ATOM 2458 C C . MET B 2 232 ? 16.376 18.340 166.313 1.00 22.86 231 MET L C 1
ATOM 2459 O O . MET B 2 232 ? 15.877 18.048 165.223 1.00 25.29 231 MET L O 1
ATOM 2464 N N . ASP B 2 233 ? 16.049 17.700 167.429 1.00 19.93 232 ASP L N 1
ATOM 2465 C CA . ASP B 2 233 ? 15.097 16.598 167.457 1.00 20.82 232 ASP L CA 1
ATOM 2466 C C . ASP B 2 233 ? 13.684 17.162 167.589 1.00 17.74 232 ASP L C 1
ATOM 2467 O O . ASP B 2 233 ? 13.394 17.894 168.541 1.00 20.03 232 ASP L O 1
ATOM 2472 N N . TYR B 2 234 ? 12.814 16.833 166.631 1.00 18.82 233 TYR L N 1
ATOM 2473 C CA . TYR B 2 234 ? 11.433 17.311 166.608 1.00 18.78 233 TYR L CA 1
ATOM 2474 C C . TYR B 2 234 ? 10.520 16.210 166.087 1.00 18.13 233 TYR L C 1
ATOM 2475 O O . TYR B 2 234 ? 10.809 15.608 165.050 1.00 17.50 233 TYR L O 1
ATOM 2484 N N . TRP B 2 235 ? 9.399 15.979 166.771 1.00 17.73 234 TRP L N 1
ATOM 2485 C CA . TRP B 2 235 ? 8.439 14.959 166.367 1.00 19.26 234 TRP L CA 1
ATOM 2486 C C . TRP B 2 235 ? 7.103 15.590 165.999 1.00 20.62 234 TRP L C 1
ATOM 2487 O O . TRP B 2 235 ? 6.655 16.546 166.641 1.00 23.85 234 TRP L O 1
ATOM 2498 N N . GLY B 2 236 ? 6.471 15.051 164.963 1.00 18.81 235 GLY L N 1
ATOM 2499 C CA . GLY B 2 236 ? 5.090 15.377 164.684 1.00 18.91 235 GLY L CA 1
ATOM 2500 C C . GLY B 2 236 ? 4.175 14.780 165.736 1.00 20.56 235 GLY L C 1
ATOM 2501 O O . GLY B 2 236 ? 4.582 13.977 166.576 1.00 21.09 235 GLY L O 1
ATOM 2502 N N . GLN B 2 237 ? 2.901 15.178 165.693 1.00 22.29 236 GLN L N 1
ATOM 2503 C CA . GLN B 2 237 ? 1.966 14.672 166.689 1.00 24.94 236 GLN L CA 1
ATOM 2504 C C . GLN B 2 237 ? 1.551 13.229 166.433 1.00 22.58 236 GLN L C 1
ATOM 2505 O O . GLN B 2 237 ? 0.912 12.624 167.302 1.00 23.70 236 GLN L O 1
ATOM 2511 N N . GLY B 2 238 ? 1.903 12.665 165.280 1.00 21.95 237 GLY L N 1
ATOM 2512 C CA . GLY B 2 238 ? 1.538 11.301 164.959 1.00 18.28 237 GLY L CA 1
ATOM 2513 C C . GLY B 2 238 ? 0.157 11.168 164.349 1.00 19.93 237 GLY L C 1
ATOM 2514 O O . GLY B 2 238 ? -0.742 11.960 164.644 1.00 25.10 237 GLY L O 1
ATOM 2515 N N . THR B 2 239 ? -0.016 10.179 163.475 1.00 20.32 238 THR L N 1
ATOM 2516 C CA . THR B 2 239 ? -1.321 9.812 162.941 1.00 21.29 238 THR L CA 1
ATOM 2517 C C . THR B 2 239 ? -1.633 8.397 163.402 1.00 21.59 238 THR L C 1
ATOM 2518 O O . THR B 2 239 ? -0.874 7.467 163.112 1.00 20.29 238 THR L O 1
ATOM 2522 N N . SER B 2 240 ? -2.738 8.235 164.121 1.00 23.83 239 SER L N 1
ATOM 2523 C CA . SER B 2 240 ? -3.160 6.911 164.553 1.00 25.48 239 SER L CA 1
ATOM 2524 C C . SER B 2 240 ? -3.835 6.192 163.392 1.00 25.39 239 SER L C 1
ATOM 2525 O O . SER B 2 240 ? -4.844 6.668 162.860 1.00 28.09 239 SER L O 1
ATOM 2528 N N . VAL B 2 241 ? -3.283 5.050 162.998 1.00 23.79 240 VAL L N 1
ATOM 2529 C CA . VAL B 2 241 ? -3.869 4.206 161.964 1.00 24.09 240 VAL L CA 1
ATOM 2530 C C . VAL B 2 241 ? -4.406 2.951 162.635 1.00 25.62 240 VAL L C 1
ATOM 2531 O O . VAL B 2 241 ? -3.668 2.250 163.338 1.00 30.69 240 VAL L O 1
ATOM 2535 N N . THR B 2 242 ? -5.691 2.672 162.428 1.00 27.70 241 THR L N 1
ATOM 2536 C CA . THR B 2 242 ? -6.319 1.448 162.903 1.00 32.31 241 THR L CA 1
ATOM 2537 C C . THR B 2 242 ? -6.830 0.669 161.701 1.00 36.76 241 THR L C 1
ATOM 2538 O O . THR B 2 242 ? -7.530 1.226 160.849 1.00 38.06 241 THR L O 1
ATOM 2542 N N . VAL B 2 243 ? -6.475 -0.611 161.627 1.00 29.25 242 VAL L N 1
ATOM 2543 C CA . VAL B 2 243 ? -6.871 -1.475 160.521 1.00 35.52 242 VAL L CA 1
ATOM 2544 C C . VAL B 2 243 ? -7.913 -2.458 161.035 1.00 40.48 242 VAL L C 1
ATOM 2545 O O . VAL B 2 243 ? -7.672 -3.176 162.014 1.00 42.73 242 VAL L O 1
ATOM 2549 N N . SER B 2 244 ? -9.067 -2.489 160.372 1.00 43.73 243 SER L N 1
ATOM 2550 C CA . SER B 2 244 ? -10.190 -3.329 160.781 1.00 49.22 243 SER L CA 1
ATOM 2551 C C . SER B 2 244 ? -9.833 -4.811 160.789 1.00 52.58 243 SER L C 1
ATOM 2552 O O . SER B 2 244 ? -10.700 -5.664 160.988 1.00 56.98 243 SER L O 1
#

Solvent-accessible surface area: 15082 Å² total; per-residue (Å²): 161,109,84,88,32,2,114,38,30,6,83,45,46,121,131,6,46,118,30,166,132,14,12,0,34,2,35,0,55,0,58,8,94,60,8,64,1,44,2,2,3,8,0,0,14,6,55,28,0,16,0,20,16,42,141,29,62,37,86,111,10,35,0,92,94,68,92,108,78,18,117,25,106,3,49,0,35,4,29,186,13,43,2,46,0,4,0,10,48,46,172,142,69,36,60,61,95,33,109,75,132,210,55,5,89,13,61,28,59,52,89,56,42,58,7,35,78,42,71,147,9,75,1,29,0,117,9,65,65,51,0,72,21,74,25,10,87,48,19,0,0,2,0,1,10,27,56,95,91,98,22,4,125,4,6,0,33,53,3,67,34,90,23,102,82,18,60,110,33,6,54,5,51,40,59,13,51,78,3,38,0,24,0,55,50,1,104,63,106,2,69,3,29,0,0,0,3,0,3,54,40,38,22,2,27,19,0,53,6,0,98,0,74,37,144,54,183,30,97,10,65,12,57,56,82,53,126,37,133,81,61,35,61,13,111,2,24,0,91,7,45,30,43,88,17,54,89,62,21,0,1,0,0,9,9,78,122,64,101,22,5,62,1,0,0,0,4,13,1,97,64,35,54,57,64,68,8,116,148,15,112,124,44,2,76,7,59,34,51,127,105,56,32,29,0,52,0,70,1,42,76,1,64,75,115,9,28,7,46,3,11,0,0,4,2,5,10,92,75,18,79,33,1,105,11,0,44,1,66,9,74